Protein AF-A0A3B4V5A2-F1 (afdb_monomer)

Organism: Seriola dumerili (NCBI:txid41447)

Sequence (320 aa):
LSQCVHQLWLVDVLQPQLLNTCEQVVLVSTSVLCAAVRLVQSSSLLDQLVHFLLRTHPLTHLLLQRCDHISDQISMASLSLVEELLQKPHRDILEVLVLSYLRGRAYLSPSAAGVDDRHTESNEDSDFLCLVPVQVRSAQLLQEGGYESYVHDAHTLVRVTDCQSLSQSWDWPPSLPPSSSSGEGEEFSEGHLFKVLFDRLGRILEQPYELNLQLTAVLSRLSAFNHPLLHEYLLNPYIHLSHCSRSLFSVLIRVMGDLMQRIQQISSLTDRLLNTRRRLLEYLTLLRGVIVLEEFCKELAAIVFVKLQTSSSPESLMMS

Mean predicted aligned error: 6.93 Å

Nearest PDB structures (foldseek):
  8qat-assembly1_C  TM=8.504E-01  e=3.584E-11  Homo sapiens
  8w15-assembly1_A  TM=1.887E-01  e=1.361E+00  Homo sapiens
  7zvw-assembly1_A  TM=2.131E-01  e=8.205E+00  Komagataella phaffii GS115
  6zz6-assembly1_D  TM=1.739E-01  e=5.403E+00  Saccharomyces cerevisiae S288C

Secondary structure (DSSP, 8-state):
-HHHHIIIIIIIIIHHHHT---HHHHHHHHHHHHHHHHH---HHHHHHHHIIIIISHHHHHHHHHHTT-SSHHHHHHHHHHHHHHHTSS-THHHIIIIIHHHTT-TTB-GGGGGS--------HHHHHHHHS-TTT--GGGTT---HHHHHHHHHIIIIISSHHHHHTTS---SSPPPP----SS-----HHHHHHHHHHHTTTTTS-HHHHHHHHHHHHHHHHS--HHHIIIII-TT--BPTT---HHHHHHHHHHHHHHHHTT-TTHHHHHHHHHHH--TT-HHHHHHHHHHHHHHHHHHHHHHHHHHHHSTTTTT--

InterPro domains:
  IPR019384 FHF complex subunit HOOK interacting protein [PF10257] (3-102)
  IPR019384 FHF complex subunit HOOK interacting protein [PTHR21705] (1-282)
  IPR045668 FHF complex subunit HOOK-interacting protein, KELAA motif [PF19311] (285-310)
  IPR045669 FHF complex subunit HOOK-interacting protein, C-terminal [PF19314] (190-281)

pLDDT: mean 87.14, std 14.69, range [36.19, 98.56]

Radius of gyration: 20.56 Å; Cα contacts (8 Å, |Δi|>4): 371; chains: 1; bounding box: 53×55×58 Å

Structure (mmCIF, N/CA/C/O backbone):
data_AF-A0A3B4V5A2-F1
#
_entry.id   AF-A0A3B4V5A2-F1
#
loop_
_atom_site.group_PDB
_atom_site.id
_atom_site.type_symbol
_atom_site.label_atom_id
_atom_site.label_alt_id
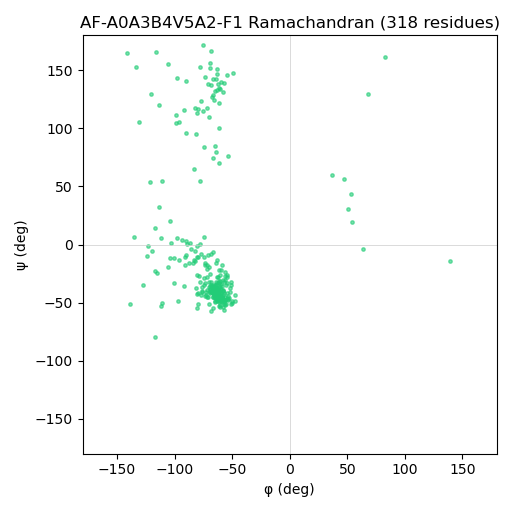_atom_site.label_comp_id
_atom_site.label_asym_id
_atom_site.label_entity_id
_atom_site.label_seq_id
_atom_site.pdbx_PDB_ins_code
_atom_site.Cartn_x
_atom_site.Cartn_y
_atom_site.Cartn_z
_atom_site.occupancy
_atom_site.B_iso_or_equiv
_atom_site.auth_seq_id
_atom_site.auth_comp_id
_atom_site.auth_asym_id
_atom_site.auth_atom_id
_atom_site.pdbx_PDB_model_num
ATOM 1 N N . LEU A 1 1 ? -7.872 7.468 32.662 1.00 84.62 1 LEU A N 1
ATOM 2 C CA . LEU A 1 1 ? -6.847 8.173 31.852 1.00 84.62 1 LEU A CA 1
ATOM 3 C C . LEU A 1 1 ? -7.041 7.936 30.357 1.00 84.62 1 LEU A C 1
ATOM 5 O O . LEU A 1 1 ? -7.249 8.916 29.660 1.00 84.62 1 LEU A O 1
ATOM 9 N N . SER A 1 2 ? -7.054 6.692 29.858 1.00 85.81 2 SER A N 1
ATOM 10 C CA . SER A 1 2 ? -7.259 6.408 28.420 1.00 85.81 2 SER A CA 1
ATOM 11 C C . SER A 1 2 ? -8.560 6.990 27.853 1.00 85.81 2 SER A C 1
ATOM 13 O O . SER A 1 2 ? -8.529 7.667 26.833 1.00 85.81 2 SER A O 1
ATOM 15 N N . GLN A 1 3 ? -9.679 6.839 28.565 1.00 87.00 3 GLN A N 1
ATOM 16 C CA . GLN A 1 3 ? -10.962 7.456 28.193 1.00 87.00 3 GLN A CA 1
ATOM 17 C C . GLN A 1 3 ? -10.907 8.994 28.173 1.00 87.00 3 GLN A C 1
ATOM 19 O O . GLN A 1 3 ? -11.550 9.628 27.343 1.00 87.00 3 GLN A O 1
ATOM 24 N N . CYS A 1 4 ? -10.111 9.610 29.055 1.00 90.12 4 CYS A N 1
ATOM 25 C CA . CYS A 1 4 ? -9.919 11.062 29.056 1.00 90.12 4 CYS A CA 1
ATOM 26 C C . CYS A 1 4 ? -9.124 11.508 27.826 1.00 90.12 4 CYS A C 1
ATOM 28 O O . CYS A 1 4 ? -9.472 12.516 27.229 1.00 90.12 4 CYS A O 1
ATOM 30 N N . VAL A 1 5 ? -8.091 10.754 27.428 1.00 90.62 5 VAL A N 1
ATOM 31 C CA . VAL A 1 5 ? -7.343 11.011 26.185 1.00 90.62 5 VAL A CA 1
ATOM 32 C C . VAL A 1 5 ? -8.258 10.862 24.971 1.00 90.62 5 VAL A C 1
ATOM 34 O O . VAL A 1 5 ? -8.230 11.710 24.083 1.00 90.62 5 VAL A O 1
ATOM 37 N N . HIS A 1 6 ? -9.110 9.835 24.952 1.00 91.06 6 HIS A N 1
ATOM 38 C CA . HIS A 1 6 ? -10.091 9.658 23.887 1.00 91.06 6 HIS A CA 1
ATOM 39 C C . HIS A 1 6 ? -11.017 10.870 23.765 1.00 91.06 6 HIS A C 1
ATOM 41 O O . HIS A 1 6 ? -11.101 11.468 22.699 1.00 91.06 6 HIS A O 1
ATOM 47 N N . GLN A 1 7 ? -11.661 11.285 24.855 1.00 93.00 7 GLN A N 1
ATOM 48 C CA . GLN A 1 7 ? -12.585 12.411 24.784 1.00 93.00 7 GLN A CA 1
ATOM 49 C C . GLN A 1 7 ? -11.861 13.738 24.510 1.00 93.00 7 GLN A C 1
ATOM 51 O O . GLN A 1 7 ? -12.129 14.395 23.512 1.00 93.00 7 GLN A O 1
ATOM 56 N N . LEU A 1 8 ? -10.905 14.109 25.364 1.00 93.94 8 LEU A N 1
ATOM 57 C CA . LEU A 1 8 ? -10.325 15.455 25.370 1.00 93.94 8 LEU A CA 1
ATOM 58 C C . LEU A 1 8 ? -9.358 15.707 24.215 1.00 93.94 8 LEU A C 1
ATOM 60 O O . LEU A 1 8 ? -9.170 16.853 23.821 1.00 93.94 8 LEU A O 1
ATOM 64 N N . TRP A 1 9 ? -8.692 14.669 23.706 1.00 93.94 9 TRP A N 1
ATOM 65 C CA . TRP A 1 9 ? -7.704 14.828 22.643 1.00 93.94 9 TRP A CA 1
ATOM 66 C C . TRP A 1 9 ? -8.175 14.236 21.317 1.00 93.94 9 TRP A C 1
ATOM 68 O O . TRP A 1 9 ? -8.142 14.947 20.315 1.00 93.94 9 TRP A O 1
ATOM 78 N N . LEU A 1 10 ? -8.654 12.986 21.282 1.00 93.62 10 LEU A N 1
ATOM 79 C CA . LEU A 1 10 ? -9.084 12.383 20.012 1.00 93.62 10 LEU A CA 1
ATOM 80 C C . LEU A 1 10 ? -10.368 13.032 19.483 1.00 93.62 10 LEU A C 1
ATOM 82 O O . LEU A 1 10 ? -10.393 13.489 18.342 1.00 93.62 10 LEU A O 1
ATOM 86 N N . VAL A 1 11 ? -11.407 13.127 20.312 1.00 93.56 11 VAL A N 1
ATOM 87 C CA . VAL A 1 11 ? -12.712 13.660 19.895 1.00 93.56 11 VAL A CA 1
ATOM 88 C C . VAL A 1 11 ? -12.716 15.189 19.874 1.00 93.56 11 VAL A C 1
ATOM 90 O O . VAL A 1 11 ? -13.074 15.776 18.857 1.00 93.56 11 VAL A O 1
ATOM 93 N N . ASP A 1 12 ? -12.288 15.852 20.949 1.00 93.88 12 ASP A N 1
ATOM 94 C CA . ASP A 1 12 ? -12.464 17.308 21.065 1.00 93.88 12 ASP A CA 1
ATOM 95 C C . ASP A 1 12 ? -11.424 18.117 20.258 1.00 93.88 12 ASP A C 1
ATOM 97 O O . ASP A 1 12 ? -11.714 19.234 19.824 1.00 93.88 12 ASP A O 1
ATOM 101 N N . VAL A 1 13 ? -10.220 17.572 20.022 1.00 94.81 13 VAL A N 1
ATOM 102 C CA . VAL A 1 13 ? -9.119 18.289 19.342 1.00 94.81 13 VAL A CA 1
ATOM 103 C C . VAL A 1 13 ? -8.801 17.699 17.972 1.00 94.81 13 VAL A C 1
ATOM 105 O O . VAL A 1 13 ? -8.761 18.431 16.981 1.00 94.81 13 VAL A O 1
ATOM 108 N N . LEU A 1 14 ? -8.553 16.392 17.894 1.00 94.75 14 LEU A N 1
ATOM 109 C CA . LEU A 1 14 ? -8.005 15.769 16.693 1.00 94.75 14 LEU A CA 1
ATOM 110 C C . LEU A 1 14 ? -9.073 15.538 15.619 1.00 94.75 14 LEU A C 1
ATOM 112 O O . LEU A 1 14 ? -8.830 15.823 14.450 1.00 94.75 14 LEU A O 1
ATOM 116 N N . GLN A 1 15 ? -10.270 15.083 15.990 1.00 94.81 15 GLN A N 1
ATOM 117 C CA . GLN A 1 15 ? -11.354 14.820 15.042 1.00 94.81 15 GLN A CA 1
ATOM 118 C C . GLN A 1 15 ? -11.753 16.056 14.216 1.00 94.81 15 GLN A C 1
ATOM 120 O O . GLN A 1 15 ? -11.806 15.931 12.992 1.00 94.81 15 GLN A O 1
ATOM 125 N N . PRO A 1 16 ? -11.968 17.258 14.791 1.00 95.25 16 PRO A N 1
ATOM 126 C CA . PRO A 1 16 ? -12.270 18.451 13.999 1.00 95.25 16 PRO A CA 1
ATOM 127 C C . PRO A 1 16 ? -11.145 18.836 13.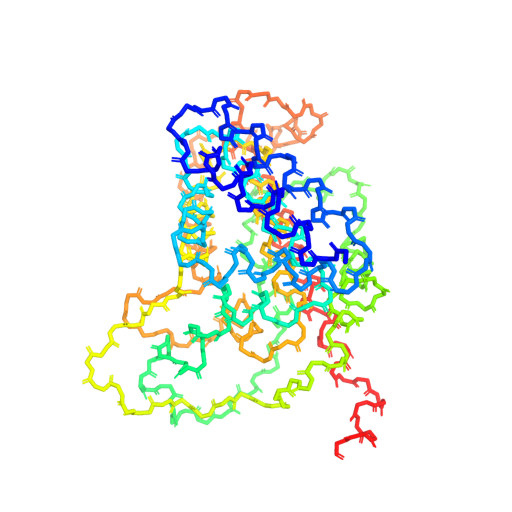032 1.00 95.25 16 PRO A C 1
ATOM 129 O O . PRO A 1 16 ? -11.414 19.336 11.941 1.00 95.25 16 PRO A O 1
ATOM 132 N N . GLN A 1 17 ? -9.884 18.595 13.408 1.00 95.56 17 GLN A N 1
ATOM 133 C CA . GLN A 1 17 ? -8.728 18.860 12.547 1.00 95.56 17 GLN A CA 1
ATOM 134 C C . GLN A 1 17 ? -8.635 17.845 11.405 1.00 95.56 17 GLN A C 1
ATOM 136 O O . GLN A 1 17 ? -8.399 18.226 10.260 1.00 95.56 17 GLN A O 1
ATOM 141 N N . LEU A 1 18 ? -8.891 16.567 11.693 1.00 93.81 18 LEU A N 1
ATOM 142 C CA . LEU A 1 18 ? -8.937 15.519 10.680 1.00 93.81 18 LEU A CA 1
ATOM 143 C C . LEU A 1 18 ? -10.094 15.732 9.709 1.00 93.81 18 LEU A C 1
ATOM 145 O O . LEU A 1 18 ? -9.915 15.467 8.530 1.00 93.81 18 LEU A O 1
ATOM 149 N N . LEU A 1 19 ? -11.249 16.222 10.158 1.00 93.62 19 LEU A N 1
ATOM 150 C CA . LEU A 1 19 ? -12.401 16.522 9.298 1.00 93.62 19 LEU A CA 1
ATOM 151 C C . LEU A 1 19 ? -12.285 17.876 8.574 1.00 93.62 19 LEU A C 1
ATOM 153 O O . LEU A 1 19 ? -13.171 18.238 7.800 1.00 93.62 19 LEU A O 1
ATOM 157 N N . ASN A 1 20 ? -11.211 18.631 8.813 1.00 93.50 20 ASN A N 1
ATOM 158 C CA . ASN A 1 20 ? -10.984 19.917 8.169 1.00 93.50 20 ASN A CA 1
ATOM 159 C C . ASN A 1 20 ? -10.686 19.749 6.666 1.00 93.50 20 ASN A C 1
ATOM 161 O O . ASN A 1 20 ? -10.211 18.705 6.215 1.00 93.50 20 ASN A O 1
ATOM 165 N N . THR A 1 21 ? -10.938 20.801 5.889 1.00 91.00 21 THR A N 1
ATOM 166 C CA . THR A 1 21 ? -10.654 20.857 4.447 1.00 91.00 21 THR A CA 1
ATOM 167 C C . THR A 1 21 ? -9.317 21.528 4.124 1.00 91.00 21 THR A C 1
ATOM 169 O O . THR A 1 21 ? -8.846 21.436 2.996 1.00 91.00 21 THR A O 1
ATOM 172 N N . CYS A 1 22 ? -8.694 22.213 5.087 1.00 95.88 22 CYS A N 1
ATOM 173 C CA . CYS A 1 22 ? -7.387 22.838 4.919 1.00 95.88 22 CYS A CA 1
ATOM 174 C C . CYS A 1 22 ? -6.284 21.774 4.870 1.00 95.88 22 CYS A C 1
ATOM 176 O O . CYS A 1 22 ? -6.037 21.088 5.864 1.00 95.88 22 CYS A O 1
ATOM 178 N N . GLU A 1 23 ? -5.581 21.683 3.737 1.00 95.00 23 GLU A N 1
ATOM 179 C CA . GLU A 1 23 ? -4.535 20.677 3.509 1.00 95.00 23 GLU A CA 1
ATOM 180 C C . GLU A 1 23 ? -3.460 20.677 4.598 1.00 95.00 23 GLU A C 1
ATOM 182 O O . GLU A 1 23 ? -3.076 19.616 5.082 1.00 95.00 23 GLU A O 1
ATOM 187 N N . GLN A 1 24 ? -3.018 21.856 5.043 1.00 95.81 24 GLN A N 1
ATOM 188 C CA . GLN A 1 24 ? -1.998 21.964 6.085 1.00 95.81 24 GLN A CA 1
ATOM 189 C C . GLN A 1 24 ? -2.492 21.414 7.430 1.00 95.81 24 GLN A C 1
ATOM 191 O O . GLN A 1 24 ? -1.752 20.715 8.121 1.00 95.81 24 GLN A O 1
ATOM 196 N N . VAL A 1 25 ? -3.749 21.690 7.799 1.00 96.31 25 VAL A N 1
ATOM 197 C CA . VAL A 1 25 ? -4.348 21.178 9.044 1.00 96.31 25 VAL A CA 1
ATOM 198 C C . VAL A 1 25 ? -4.487 19.662 8.972 1.00 96.31 25 VAL A C 1
ATOM 200 O O . VAL A 1 25 ? -4.135 18.961 9.922 1.00 96.31 25 VAL A O 1
ATOM 203 N N . VAL A 1 26 ? -4.944 19.148 7.831 1.00 95.50 26 VAL A N 1
ATOM 204 C CA . VAL A 1 26 ? -5.073 17.711 7.572 1.00 95.50 26 VAL A CA 1
ATOM 205 C C . VAL A 1 26 ? -3.722 17.011 7.643 1.00 95.50 26 VAL A C 1
ATOM 207 O O . VAL A 1 26 ? -3.599 15.985 8.310 1.00 95.50 26 VAL A O 1
ATOM 210 N N . LEU A 1 27 ? -2.698 17.568 6.999 1.00 96.69 27 LEU A N 1
ATOM 211 C CA . LEU A 1 27 ? -1.362 16.987 6.967 1.00 96.69 27 LEU A CA 1
ATOM 212 C C . LEU A 1 27 ? -0.745 16.930 8.367 1.00 96.69 27 LEU A C 1
ATOM 214 O O . LEU A 1 27 ? -0.248 15.881 8.780 1.00 96.69 27 LEU A O 1
ATOM 218 N N . VAL A 1 28 ? -0.814 18.034 9.118 1.00 97.00 28 VAL A N 1
ATOM 219 C CA . VAL A 1 28 ? -0.270 18.109 10.482 1.00 97.00 28 VAL A CA 1
ATOM 220 C C . VAL A 1 28 ? -1.020 17.165 11.417 1.00 97.00 28 VAL A C 1
ATOM 222 O O . VAL A 1 28 ? -0.383 16.377 12.110 1.00 97.00 28 VAL A O 1
ATOM 225 N N . SER A 1 29 ? -2.355 17.184 11.415 1.00 96.69 29 SER A N 1
ATOM 226 C CA . SER A 1 29 ? -3.156 16.310 12.286 1.00 96.69 29 SER A CA 1
ATOM 227 C C . SER A 1 29 ? -2.968 14.825 11.961 1.00 96.69 29 SER A C 1
ATOM 229 O O . SER A 1 29 ? -2.797 14.023 12.878 1.00 96.69 29 SER A O 1
ATOM 231 N N . THR A 1 30 ? -2.895 14.456 10.678 1.00 97.19 30 THR A N 1
ATOM 232 C CA . THR A 1 30 ? -2.603 13.075 10.249 1.00 97.19 30 THR A CA 1
ATOM 233 C C . THR A 1 30 ? -1.198 12.648 10.677 1.00 97.19 30 THR A C 1
ATOM 235 O O . THR A 1 30 ? -1.020 11.543 11.181 1.00 97.19 30 THR A O 1
ATOM 238 N N . SER A 1 31 ? -0.203 13.533 10.561 1.00 96.88 31 SER A N 1
ATOM 239 C CA . SER A 1 31 ? 1.179 13.256 10.983 1.00 96.88 31 SER A CA 1
ATOM 240 C C . SER A 1 31 ? 1.310 13.112 12.502 1.00 96.88 31 SER A C 1
ATOM 242 O O . SER A 1 31 ? 1.999 12.214 12.983 1.00 96.88 31 SER A O 1
ATOM 244 N N . VAL A 1 32 ? 0.622 13.962 13.271 1.00 97.00 32 VAL A N 1
ATOM 245 C CA . VAL A 1 32 ? 0.552 13.863 14.738 1.00 97.00 32 VAL A CA 1
ATOM 246 C C . VAL A 1 32 ? -0.109 12.551 15.153 1.00 97.00 32 VAL A C 1
ATOM 248 O O . VAL A 1 32 ? 0.390 11.872 16.049 1.00 97.00 32 VAL A O 1
ATOM 251 N N . LEU A 1 33 ? -1.197 12.161 14.485 1.00 96.81 33 LEU A N 1
ATOM 252 C CA . LEU A 1 33 ? -1.857 10.885 14.741 1.00 96.81 33 LEU A CA 1
ATOM 253 C C . LEU A 1 33 ? -0.963 9.695 14.387 1.00 96.81 33 LEU A C 1
ATOM 255 O O . LEU A 1 33 ? -0.866 8.760 15.172 1.00 96.81 33 LEU A O 1
ATOM 259 N N . CYS A 1 34 ? -0.264 9.755 13.254 1.00 97.62 34 CYS A N 1
ATOM 260 C CA . CYS A 1 34 ? 0.730 8.762 12.849 1.00 97.62 34 CYS A CA 1
ATOM 261 C C . CYS A 1 34 ? 1.814 8.592 13.921 1.00 97.62 34 CYS A C 1
ATOM 263 O O . CYS A 1 34 ? 2.065 7.478 14.376 1.00 97.62 34 CYS A O 1
ATOM 265 N N . ALA A 1 35 ? 2.375 9.693 14.427 1.00 97.44 35 ALA A N 1
ATOM 266 C CA . ALA A 1 35 ? 3.338 9.651 15.523 1.00 97.44 35 ALA A CA 1
ATOM 267 C C . ALA A 1 35 ? 2.734 9.081 16.819 1.00 97.44 35 ALA A C 1
ATOM 269 O O . ALA A 1 35 ? 3.389 8.304 17.509 1.00 97.44 35 ALA A O 1
ATOM 270 N N . ALA A 1 36 ? 1.488 9.425 17.150 1.00 96.81 36 ALA A N 1
ATOM 271 C CA . ALA A 1 36 ? 0.813 8.892 18.329 1.00 96.81 36 ALA A CA 1
ATOM 272 C C . ALA A 1 36 ? 0.563 7.382 18.225 1.00 96.81 36 ALA A C 1
ATOM 274 O O . ALA A 1 36 ? 0.808 6.665 19.193 1.00 96.81 36 ALA A O 1
ATOM 275 N N . VAL A 1 37 ? 0.141 6.891 17.053 1.00 97.25 37 VAL A N 1
ATOM 276 C CA . VAL A 1 37 ? 0.039 5.454 16.780 1.00 97.25 37 VAL A CA 1
ATOM 277 C C . VAL A 1 37 ? 1.421 4.826 16.904 1.00 97.25 37 VAL A C 1
ATOM 279 O O . VAL A 1 37 ? 1.585 3.935 17.726 1.00 97.25 37 VAL A O 1
ATOM 282 N N . ARG A 1 38 ? 2.452 5.330 16.220 1.00 96.06 38 ARG A N 1
ATOM 283 C CA . ARG A 1 38 ? 3.823 4.803 16.324 1.00 96.06 38 ARG A CA 1
ATOM 284 C C . ARG A 1 38 ? 4.286 4.657 17.775 1.00 96.06 38 ARG A C 1
ATOM 286 O O . ARG A 1 38 ? 4.745 3.589 18.175 1.00 96.06 38 ARG A O 1
ATOM 293 N N . LEU A 1 39 ? 4.106 5.702 18.579 1.00 96.50 39 LEU A N 1
ATOM 294 C CA . LEU A 1 39 ? 4.636 5.787 19.941 1.00 96.50 39 LEU A CA 1
ATOM 295 C C . LEU A 1 39 ? 3.764 5.109 21.007 1.00 96.50 39 LEU A C 1
ATOM 297 O O . LEU A 1 39 ? 4.254 4.884 22.115 1.00 96.50 39 LEU A O 1
ATOM 301 N N . VAL A 1 40 ? 2.494 4.783 20.730 1.00 95.50 40 VAL A N 1
ATOM 302 C CA . VAL A 1 40 ? 1.643 4.153 21.747 1.00 95.50 40 VAL A CA 1
ATOM 303 C C . VAL A 1 40 ? 2.143 2.744 22.080 1.00 95.50 40 VAL A C 1
ATOM 305 O O . VAL A 1 40 ? 2.329 1.904 21.197 1.00 95.50 40 VAL A O 1
ATOM 308 N N . GLN A 1 41 ? 2.346 2.504 23.378 1.00 92.81 41 GLN A N 1
ATOM 309 C CA . GLN A 1 41 ? 2.741 1.209 23.951 1.00 92.81 41 GLN A CA 1
ATOM 310 C C . GLN A 1 41 ? 1.678 0.635 24.902 1.00 92.81 41 GLN A C 1
ATOM 312 O O . GLN A 1 41 ? 1.635 -0.567 25.139 1.00 92.81 41 GLN A O 1
ATOM 317 N N . SER A 1 42 ? 0.805 1.481 25.461 1.00 95.81 42 SER A N 1
ATOM 318 C CA . SER A 1 42 ? -0.274 1.040 26.351 1.00 95.81 42 SER A CA 1
ATOM 319 C C . SER A 1 42 ? -1.417 0.432 25.541 1.00 95.81 42 SER A C 1
ATOM 321 O O . SER A 1 42 ? -2.002 1.126 24.708 1.00 95.81 42 SER A O 1
ATOM 323 N N . SER A 1 43 ? -1.785 -0.818 25.840 1.00 93.50 43 SER A N 1
ATOM 324 C CA . SER A 1 43 ? -2.918 -1.512 25.208 1.00 93.50 43 SER A CA 1
ATOM 325 C C . SER A 1 43 ? -4.210 -0.705 25.315 1.00 93.50 43 SER A C 1
ATOM 327 O O . SER A 1 43 ? -4.850 -0.430 24.311 1.00 93.50 43 SER A O 1
ATOM 329 N N . SER A 1 44 ? -4.525 -0.182 26.502 1.00 95.06 44 SER A N 1
ATOM 330 C CA . SER A 1 44 ? -5.737 0.615 26.700 1.00 95.06 44 SER A CA 1
ATOM 331 C C . SER A 1 44 ? -5.763 1.915 25.896 1.00 95.06 44 SER A C 1
ATOM 333 O O . SER A 1 44 ? -6.847 2.408 25.615 1.00 95.06 44 SER A O 1
ATOM 335 N N . LEU A 1 45 ? -4.615 2.523 25.571 1.00 95.69 45 LEU A N 1
ATOM 336 C CA . LEU A 1 45 ? -4.570 3.704 24.694 1.00 95.69 45 LEU A CA 1
ATOM 337 C C . LEU A 1 45 ? -4.632 3.310 23.218 1.00 95.69 45 LEU A C 1
ATOM 339 O O . LEU A 1 45 ? -5.283 4.004 22.440 1.00 95.69 45 LEU A O 1
ATOM 343 N N . LEU A 1 46 ? -3.992 2.199 22.849 1.00 96.00 46 LEU A N 1
ATOM 344 C CA . LEU A 1 46 ? -4.089 1.628 21.512 1.00 96.00 46 LEU A CA 1
ATOM 345 C C . LEU A 1 46 ? -5.544 1.284 21.171 1.00 96.00 46 LEU A C 1
ATOM 347 O O . LEU A 1 46 ? -6.012 1.693 20.115 1.00 96.00 46 LEU A O 1
ATOM 351 N N . ASP A 1 47 ? -6.280 0.653 22.087 1.00 95.38 47 ASP A N 1
ATOM 352 C CA . ASP A 1 47 ? -7.702 0.339 21.906 1.00 95.38 47 ASP A CA 1
ATOM 353 C C . ASP A 1 47 ? -8.526 1.604 21.632 1.00 95.38 47 ASP A C 1
ATOM 355 O O . ASP A 1 47 ? -9.389 1.617 20.758 1.00 95.38 47 ASP A O 1
ATOM 359 N N . GLN A 1 48 ? -8.244 2.705 22.343 1.00 95.56 48 GLN A N 1
ATOM 360 C CA . GLN A 1 48 ? -8.927 3.981 22.104 1.00 95.56 48 GLN A CA 1
ATOM 361 C C . GLN A 1 48 ? -8.570 4.581 20.739 1.00 95.56 48 GLN A C 1
ATOM 363 O O . GLN A 1 48 ? -9.458 5.091 20.062 1.00 95.56 48 GLN A O 1
ATOM 368 N N . LEU A 1 49 ? -7.302 4.514 20.319 1.00 96.12 49 LEU A N 1
ATOM 369 C CA . LEU A 1 49 ? -6.859 4.997 19.006 1.00 96.12 49 LEU A CA 1
ATOM 370 C C . LEU A 1 49 ? -7.480 4.187 17.866 1.00 96.12 49 LEU A C 1
ATOM 372 O O . LEU A 1 49 ? -7.969 4.766 16.897 1.00 96.12 49 LEU A O 1
ATOM 376 N N . VAL A 1 50 ? -7.492 2.859 17.992 1.00 95.62 50 VAL A N 1
ATOM 377 C CA . VAL A 1 50 ? -8.074 1.947 17.002 1.00 95.62 50 VAL A CA 1
ATOM 378 C C . VAL A 1 50 ? -9.586 2.127 16.935 1.00 95.62 50 VAL A C 1
ATOM 380 O O . VAL A 1 50 ? -10.131 2.252 15.841 1.00 95.62 50 VAL A O 1
ATOM 383 N N . HIS A 1 51 ? -10.268 2.213 18.079 1.00 94.00 51 HIS A N 1
ATOM 384 C CA . HIS A 1 51 ? -11.700 2.494 18.117 1.00 94.00 51 HIS A CA 1
ATOM 385 C C . HIS A 1 51 ? -12.021 3.833 17.440 1.00 94.00 51 HIS A C 1
ATOM 387 O O . HIS A 1 51 ? -12.859 3.892 16.541 1.00 94.00 51 HIS A O 1
ATOM 393 N N . PHE A 1 52 ? -11.296 4.891 17.803 1.00 94.94 52 PHE A N 1
ATOM 394 C CA . PHE A 1 52 ? -11.458 6.212 17.213 1.00 94.94 52 PHE A CA 1
ATOM 395 C C . PHE A 1 52 ? -11.271 6.201 15.688 1.00 94.94 52 PHE A C 1
ATOM 397 O O . PHE A 1 52 ? -12.126 6.715 14.972 1.00 94.94 52 PHE A O 1
ATOM 404 N N . LEU A 1 53 ? -10.202 5.582 15.178 1.00 94.69 53 LEU A N 1
ATOM 405 C CA . LEU A 1 53 ? -9.868 5.582 13.750 1.00 94.69 53 LEU A CA 1
ATOM 406 C C . LEU A 1 53 ? -10.719 4.630 12.905 1.00 94.69 53 LEU A C 1
ATOM 408 O O . LEU A 1 53 ? -11.122 4.990 11.798 1.00 94.69 53 LEU A O 1
ATOM 412 N N . LEU A 1 54 ? -10.949 3.408 13.390 1.00 93.12 54 LEU A N 1
ATOM 413 C CA . LEU A 1 54 ? -11.494 2.302 12.594 1.00 93.12 54 LEU A CA 1
ATOM 414 C C . LEU A 1 54 ? -12.960 1.982 12.905 1.00 93.12 54 LEU A C 1
ATOM 416 O O . LEU A 1 54 ? -13.629 1.349 12.093 1.00 93.12 54 LEU A O 1
ATOM 420 N N . ARG A 1 55 ? -13.486 2.399 14.063 1.00 88.38 55 ARG A N 1
ATOM 421 C CA . ARG A 1 55 ? -14.908 2.208 14.412 1.00 88.38 55 ARG A CA 1
ATOM 422 C C . ARG A 1 55 ? -15.743 3.477 14.208 1.00 88.38 55 ARG A C 1
ATOM 424 O O . ARG A 1 55 ? -16.969 3.394 14.177 1.00 88.38 55 ARG A O 1
ATOM 431 N N . THR A 1 56 ? -15.108 4.627 13.983 1.00 86.44 56 THR A N 1
ATOM 432 C CA . THR A 1 56 ? -15.786 5.873 13.595 1.00 86.44 56 THR A CA 1
ATOM 433 C C . THR A 1 56 ? -15.876 5.961 12.073 1.00 86.44 56 THR A C 1
ATOM 435 O O . THR A 1 56 ? -14.944 6.417 11.412 1.00 86.44 56 THR A O 1
ATOM 438 N N . HIS A 1 57 ? -17.017 5.550 11.508 1.00 79.81 57 HIS A N 1
ATOM 439 C CA . HIS A 1 57 ? -17.207 5.388 10.057 1.00 79.81 57 HIS A CA 1
ATOM 440 C C . HIS A 1 57 ? -16.715 6.574 9.189 1.00 79.81 57 HIS A C 1
ATOM 442 O O . HIS A 1 57 ? -16.032 6.329 8.192 1.00 79.81 57 HIS A O 1
ATOM 448 N N . PRO A 1 58 ? -16.969 7.856 9.541 1.00 88.12 58 PRO A N 1
ATOM 449 C CA . PRO A 1 58 ? -16.442 8.986 8.770 1.00 88.12 58 PRO A CA 1
ATOM 450 C C . PRO A 1 58 ? -14.910 9.052 8.726 1.00 88.12 58 PRO A C 1
ATOM 452 O O . PRO A 1 58 ? -14.349 9.409 7.696 1.00 88.12 58 PRO A O 1
ATOM 455 N N . LEU A 1 59 ? -14.229 8.708 9.823 1.00 91.69 59 LEU A N 1
ATOM 456 C CA . LEU A 1 59 ? -12.772 8.805 9.923 1.00 91.69 59 LEU A CA 1
ATOM 457 C C . LEU A 1 59 ? -12.079 7.673 9.173 1.00 91.69 59 LEU A C 1
ATOM 459 O O . LEU A 1 59 ? -11.096 7.928 8.484 1.00 91.69 59 LEU A O 1
ATOM 463 N N . THR A 1 60 ? -12.615 6.453 9.245 1.00 93.06 60 THR A N 1
ATOM 464 C CA . THR A 1 60 ? -12.070 5.312 8.499 1.00 93.06 60 THR A CA 1
ATOM 465 C C . THR A 1 60 ? -12.173 5.551 6.998 1.00 93.06 60 THR A C 1
ATOM 467 O O . THR A 1 60 ? -11.180 5.434 6.284 1.00 93.06 60 THR A O 1
ATOM 470 N N . HIS A 1 61 ? -13.352 5.962 6.516 1.00 92.12 61 HIS A N 1
ATOM 471 C CA . HIS A 1 61 ? -13.541 6.281 5.102 1.00 92.12 61 HIS A CA 1
ATOM 472 C C . HIS A 1 61 ? -12.624 7.429 4.660 1.00 92.12 61 HIS A C 1
ATOM 474 O O . HIS A 1 61 ? -11.992 7.345 3.611 1.00 92.12 61 HIS A O 1
ATOM 480 N N . LEU A 1 62 ? -12.501 8.482 5.475 1.00 93.94 62 LEU A N 1
ATOM 481 C CA . LEU A 1 62 ? -11.653 9.629 5.162 1.00 93.94 62 LEU A CA 1
ATOM 482 C C . LEU A 1 62 ? -10.162 9.277 5.131 1.00 93.94 62 LEU A C 1
ATOM 484 O O . LEU A 1 62 ? -9.458 9.740 4.237 1.00 93.94 62 LEU A O 1
ATOM 488 N N . LEU A 1 63 ? -9.680 8.457 6.071 1.00 95.12 63 LEU A N 1
ATOM 489 C CA . LEU A 1 63 ? -8.307 7.950 6.072 1.00 95.12 63 LEU A CA 1
ATOM 490 C C . LEU A 1 63 ? -8.008 7.208 4.767 1.00 95.12 63 LEU A C 1
ATOM 492 O O . LEU A 1 63 ? -7.039 7.529 4.083 1.00 95.12 63 LEU A O 1
ATOM 496 N N . LEU A 1 64 ? -8.874 6.262 4.399 1.00 95.25 64 LEU A N 1
ATOM 497 C CA . LEU A 1 64 ? -8.680 5.439 3.208 1.00 95.25 64 LEU A CA 1
ATOM 498 C C . LEU A 1 64 ? -8.796 6.264 1.924 1.00 95.25 64 LEU A C 1
ATOM 500 O O . LEU A 1 64 ? -7.969 6.117 1.031 1.00 95.25 64 LEU A O 1
ATOM 504 N N . GLN A 1 65 ? -9.739 7.205 1.857 1.00 95.25 65 GLN A N 1
ATOM 505 C CA . GLN A 1 65 ? -9.839 8.149 0.744 1.00 95.25 65 GLN A CA 1
ATOM 506 C C . GLN A 1 65 ? -8.566 8.998 0.602 1.00 95.25 65 GLN A C 1
ATOM 508 O O . GLN A 1 65 ? -8.125 9.277 -0.512 1.00 95.25 65 GLN A O 1
ATOM 513 N N . ARG A 1 66 ? -7.951 9.407 1.719 1.00 96.50 66 ARG A N 1
ATOM 514 C CA . ARG A 1 66 ? -6.737 10.230 1.701 1.00 96.50 66 ARG A CA 1
ATOM 515 C C . ARG A 1 66 ? -5.489 9.481 1.257 1.00 96.50 66 ARG A C 1
ATOM 517 O O . ARG A 1 66 ? -4.575 10.136 0.773 1.00 96.50 66 ARG A O 1
ATOM 524 N N . CYS A 1 67 ? -5.457 8.152 1.338 1.00 97.19 67 CYS A N 1
ATOM 525 C CA . CYS A 1 67 ? -4.385 7.351 0.741 1.00 97.19 67 CYS A CA 1
ATOM 526 C C . CYS A 1 67 ? -4.309 7.512 -0.798 1.00 97.19 67 CYS A C 1
ATOM 528 O O . CYS A 1 67 ? -3.244 7.302 -1.382 1.00 97.19 67 CYS A O 1
ATOM 530 N N . ASP A 1 68 ? -5.396 7.941 -1.458 1.00 95.62 68 ASP A N 1
ATOM 531 C CA . ASP A 1 68 ? -5.420 8.317 -2.883 1.00 95.62 68 ASP A CA 1
ATOM 532 C C . ASP A 1 68 ? -5.690 9.817 -3.118 1.00 95.62 68 ASP A C 1
ATOM 534 O O . ASP A 1 68 ? -6.317 10.220 -4.096 1.00 95.62 68 ASP A O 1
ATOM 538 N N . HIS A 1 69 ? -5.238 10.679 -2.204 1.00 96.12 69 HIS A N 1
ATOM 539 C CA . HIS A 1 69 ? -5.407 12.124 -2.344 1.00 96.12 69 HIS A CA 1
ATOM 540 C C . HIS A 1 69 ? -4.548 12.708 -3.483 1.00 96.12 69 HIS A C 1
ATOM 542 O O . HIS A 1 69 ? -3.456 12.219 -3.780 1.00 96.12 69 HIS A O 1
ATOM 548 N N . ILE A 1 70 ? -5.008 13.814 -4.079 1.00 93.31 70 ILE A N 1
ATOM 549 C CA . ILE A 1 70 ? -4.273 14.536 -5.135 1.00 93.31 70 ILE A CA 1
ATOM 550 C C . ILE A 1 70 ? -2.942 15.123 -4.641 1.00 93.31 70 ILE A C 1
ATOM 552 O O . ILE A 1 70 ? -1.976 15.197 -5.390 1.00 93.31 70 ILE A O 1
ATOM 556 N N . SER A 1 71 ? -2.890 15.526 -3.370 1.00 95.62 71 SER A N 1
ATOM 557 C CA . SER A 1 71 ? -1.651 15.919 -2.693 1.00 95.62 71 SER A CA 1
ATOM 558 C C . SER A 1 71 ? -0.881 14.677 -2.251 1.00 95.62 71 SER A C 1
ATOM 560 O O . SER A 1 71 ? -1.344 13.924 -1.385 1.00 95.62 71 SER A O 1
ATOM 562 N N . ASP A 1 72 ? 0.317 14.500 -2.809 1.00 94.62 72 ASP A N 1
ATOM 563 C CA . ASP A 1 72 ? 1.216 13.396 -2.467 1.00 94.62 72 ASP A CA 1
ATOM 564 C C . ASP A 1 72 ? 1.591 13.403 -0.982 1.00 94.62 72 ASP A C 1
ATOM 566 O O . ASP A 1 72 ? 1.695 12.344 -0.376 1.00 94.62 72 ASP A O 1
ATOM 570 N N . GLN A 1 73 ? 1.712 14.578 -0.353 1.00 96.50 73 GLN A N 1
ATOM 571 C CA . GLN A 1 73 ? 2.032 14.681 1.076 1.00 96.50 73 GLN A CA 1
ATOM 572 C C . GLN A 1 73 ? 0.920 14.103 1.960 1.00 96.50 73 GLN A C 1
ATOM 574 O O . GLN A 1 73 ? 1.201 13.400 2.930 1.00 96.50 73 GLN A O 1
ATOM 579 N N . ILE A 1 74 ? -0.345 14.366 1.614 1.00 97.19 74 ILE A N 1
ATOM 580 C CA . ILE A 1 74 ? -1.498 13.818 2.341 1.00 97.19 74 ILE A CA 1
ATOM 581 C C . ILE A 1 74 ? -1.594 12.306 2.114 1.00 97.19 74 ILE A C 1
ATOM 583 O O . ILE A 1 74 ? -1.821 11.564 3.073 1.00 97.19 74 ILE A O 1
ATOM 587 N N . SER A 1 75 ? -1.368 11.847 0.880 1.00 97.38 75 SER A N 1
ATOM 588 C CA . SER A 1 75 ? -1.344 10.416 0.548 1.00 97.38 75 SER A CA 1
ATOM 589 C C . SER A 1 75 ? -0.250 9.671 1.296 1.00 97.38 75 SER A C 1
ATOM 591 O O . SER A 1 75 ? -0.529 8.650 1.921 1.00 97.38 75 SER A O 1
ATOM 593 N N . MET A 1 76 ? 0.962 10.227 1.309 1.00 97.62 76 MET A N 1
ATOM 594 C CA . MET A 1 76 ? 2.096 9.710 2.067 1.00 97.62 76 MET A CA 1
ATOM 595 C C . MET A 1 76 ? 1.774 9.605 3.551 1.00 97.62 76 MET A C 1
ATOM 597 O O . MET A 1 76 ? 1.829 8.512 4.100 1.00 97.62 76 MET A O 1
ATOM 601 N N . ALA A 1 77 ? 1.365 10.704 4.194 1.00 98.00 77 ALA A N 1
ATOM 602 C CA . ALA A 1 77 ? 1.066 10.703 5.626 1.00 98.00 77 ALA A CA 1
ATOM 603 C C . ALA A 1 77 ? -0.045 9.703 5.996 1.00 98.00 77 ALA A C 1
ATOM 605 O O . ALA A 1 77 ? 0.015 9.071 7.051 1.00 98.00 77 ALA A O 1
ATOM 606 N N . SER A 1 78 ? -1.041 9.539 5.121 1.00 98.12 78 SER A N 1
ATOM 607 C CA . SER A 1 78 ? -2.156 8.608 5.328 1.00 98.12 78 SER A CA 1
ATOM 608 C C . SER A 1 78 ? -1.726 7.151 5.157 1.00 98.12 78 SER A C 1
ATOM 610 O O . SER A 1 78 ? -2.075 6.317 5.989 1.00 98.12 78 SER A O 1
ATOM 612 N N . LEU A 1 79 ? -0.928 6.837 4.129 1.00 98.25 79 LEU A N 1
ATOM 613 C CA . LEU A 1 79 ? -0.354 5.502 3.950 1.00 98.25 79 LEU A CA 1
ATOM 614 C C . LEU A 1 79 ? 0.622 5.151 5.078 1.00 98.25 79 LEU A C 1
ATOM 616 O O . LEU A 1 79 ? 0.551 4.037 5.583 1.00 98.25 79 LEU A O 1
ATOM 620 N N . SER A 1 80 ? 1.453 6.093 5.538 1.00 98.19 80 SER A N 1
ATOM 621 C CA . SER A 1 80 ? 2.307 5.883 6.712 1.00 98.19 80 SER A CA 1
ATOM 622 C C . SER A 1 80 ? 1.472 5.619 7.967 1.00 98.19 80 SER A C 1
ATOM 624 O O . SER A 1 80 ? 1.811 4.746 8.751 1.00 98.19 80 SER A O 1
ATOM 626 N N . LEU A 1 81 ? 0.345 6.313 8.168 1.00 98.31 81 LEU A N 1
ATOM 627 C CA . LEU A 1 81 ? -0.550 6.020 9.295 1.00 98.31 81 LEU A CA 1
ATOM 628 C C . LEU A 1 81 ? -1.152 4.606 9.199 1.00 98.31 81 LEU A C 1
ATOM 630 O O . LEU A 1 81 ? -1.198 3.901 10.206 1.00 98.31 81 LEU A O 1
ATOM 634 N N . VAL A 1 82 ? -1.585 4.169 8.011 1.00 98.19 82 VAL A N 1
ATOM 635 C CA . VAL A 1 82 ? -2.030 2.778 7.790 1.00 98.19 82 VAL A CA 1
ATOM 636 C C . VAL A 1 82 ? -0.896 1.802 8.097 1.00 98.19 82 VAL A C 1
ATOM 638 O O . VAL A 1 82 ? -1.101 0.806 8.786 1.00 98.19 82 VAL A O 1
ATOM 641 N N . GLU A 1 83 ? 0.309 2.113 7.635 1.00 96.38 83 GLU A N 1
ATOM 642 C CA . GLU A 1 83 ? 1.502 1.323 7.883 1.00 96.38 83 GLU A CA 1
ATOM 643 C C . GLU A 1 83 ? 1.797 1.169 9.393 1.00 96.38 83 GLU A C 1
ATOM 645 O O . GLU A 1 83 ? 2.088 0.063 9.855 1.00 96.38 83 GLU A O 1
ATOM 650 N N . GLU A 1 84 ? 1.711 2.256 10.164 1.00 96.69 84 GLU A N 1
ATOM 651 C CA . GLU A 1 84 ? 1.894 2.261 11.622 1.00 96.69 84 GLU A CA 1
ATOM 652 C C . GLU A 1 84 ? 0.799 1.476 12.348 1.00 96.69 84 GLU A C 1
ATOM 654 O O . GLU A 1 84 ? 1.088 0.780 13.319 1.00 96.69 84 GLU A O 1
ATOM 659 N N . LEU A 1 85 ? -0.453 1.546 11.881 1.00 96.69 85 LEU A N 1
ATOM 660 C CA . LEU A 1 85 ? -1.541 0.734 12.430 1.00 96.69 85 LEU A CA 1
ATOM 661 C C . LEU A 1 85 ? -1.250 -0.758 12.246 1.00 96.69 85 LEU A C 1
ATOM 663 O O . LEU A 1 85 ? -1.395 -1.532 13.188 1.00 96.69 85 LEU A O 1
ATOM 667 N N . LEU A 1 86 ? -0.783 -1.169 11.066 1.00 95.12 86 LEU A N 1
ATOM 668 C CA . LEU A 1 86 ? -0.461 -2.571 10.781 1.00 95.12 86 LEU A CA 1
ATOM 669 C C . LEU A 1 86 ? 0.689 -3.125 11.641 1.00 95.12 86 LEU A C 1
ATOM 671 O O . LEU A 1 86 ? 0.834 -4.338 11.733 1.00 95.12 86 LEU A O 1
ATOM 675 N N . GLN A 1 87 ? 1.481 -2.271 12.295 1.00 93.19 87 GLN A N 1
ATOM 676 C CA . GLN A 1 87 ? 2.532 -2.679 13.240 1.00 93.19 87 GLN A CA 1
ATOM 677 C C . GLN A 1 87 ? 2.014 -2.867 14.675 1.00 93.19 87 GLN A C 1
ATOM 679 O O . GLN A 1 87 ? 2.794 -3.145 15.587 1.00 93.19 87 GLN A O 1
ATOM 684 N N . LYS A 1 88 ? 0.713 -2.673 14.928 1.00 93.38 88 LYS A N 1
ATOM 685 C CA . LYS A 1 88 ? 0.152 -2.736 16.281 1.00 93.38 88 LYS A CA 1
ATOM 686 C C . LYS A 1 88 ? -0.493 -4.084 16.587 1.00 93.38 88 LYS A C 1
ATOM 688 O O . LYS A 1 88 ? -1.173 -4.643 15.728 1.00 93.38 88 LYS A O 1
ATOM 693 N N . PRO A 1 89 ? -0.361 -4.585 17.834 1.00 92.19 89 PRO A N 1
ATOM 694 C CA . PRO A 1 89 ? -0.906 -5.877 18.250 1.00 92.19 89 PRO A CA 1
ATOM 695 C C . PRO A 1 89 ? -2.421 -5.786 18.506 1.00 92.19 89 PRO A C 1
ATOM 697 O O . PRO A 1 89 ? -2.898 -6.109 19.590 1.00 92.19 89 PRO A O 1
ATOM 700 N N . HIS A 1 90 ? -3.191 -5.310 17.523 1.00 93.06 90 HIS A N 1
ATOM 701 C CA . HIS A 1 90 ? -4.637 -5.154 17.620 1.00 93.06 90 HIS A CA 1
ATOM 702 C C . HIS A 1 90 ? -5.354 -5.751 16.400 1.00 93.06 90 HIS A C 1
ATOM 704 O O . HIS A 1 90 ? -5.406 -5.150 15.327 1.00 93.06 90 HIS A O 1
ATOM 710 N N . ARG A 1 91 ? -5.991 -6.913 16.596 1.00 92.44 91 ARG A N 1
ATOM 711 C CA . ARG A 1 91 ? -6.659 -7.703 15.546 1.00 92.44 91 ARG A CA 1
ATOM 712 C C . ARG A 1 91 ? -7.654 -6.906 14.695 1.00 92.44 91 ARG A C 1
ATOM 714 O O . ARG A 1 91 ? -7.674 -7.074 13.477 1.00 92.44 91 ARG A O 1
ATOM 721 N N . ASP A 1 92 ? -8.446 -6.015 15.309 1.00 92.88 92 ASP A N 1
ATOM 722 C CA . ASP A 1 92 ? -9.448 -5.223 14.569 1.00 92.88 92 ASP A CA 1
ATOM 723 C C . ASP A 1 92 ? -8.861 -4.407 13.415 1.00 92.88 92 ASP A C 1
ATOM 725 O O . ASP A 1 92 ? -9.591 -4.073 12.486 1.00 92.88 92 ASP A O 1
ATOM 729 N N . ILE A 1 93 ? -7.563 -4.090 13.456 1.00 95.19 93 ILE A N 1
ATOM 730 C CA . ILE A 1 93 ? -6.902 -3.348 12.388 1.00 95.19 93 ILE A CA 1
ATOM 731 C C . ILE A 1 93 ? -7.002 -4.125 11.076 1.00 95.19 93 ILE A C 1
ATOM 733 O O . ILE A 1 93 ? -7.518 -3.597 10.095 1.00 95.19 93 ILE A O 1
ATOM 737 N N . LEU A 1 94 ? -6.605 -5.399 11.064 1.00 94.50 94 LEU A N 1
ATOM 738 C CA . LEU A 1 94 ? -6.752 -6.240 9.876 1.00 94.50 94 LEU A CA 1
ATOM 739 C C . LEU A 1 94 ? -8.213 -6.570 9.581 1.00 94.50 94 LEU A C 1
ATOM 741 O O . LEU A 1 94 ? -8.613 -6.587 8.419 1.00 94.50 94 LEU A O 1
ATOM 745 N N . GLU A 1 95 ? -9.022 -6.814 10.613 1.00 93.75 95 GLU A N 1
ATOM 746 C CA . GLU A 1 95 ? -10.425 -7.189 10.418 1.00 93.75 95 GLU A CA 1
ATOM 747 C C . GLU A 1 95 ? -11.226 -6.094 9.709 1.00 93.75 95 GLU A C 1
ATOM 749 O O . GLU A 1 95 ? -11.935 -6.371 8.738 1.00 93.75 95 GLU A O 1
ATOM 754 N N . VAL A 1 96 ? -11.086 -4.844 10.153 1.00 94.31 96 VAL A N 1
ATOM 755 C CA . VAL A 1 96 ? -11.806 -3.701 9.581 1.00 94.31 96 VAL A CA 1
ATOM 756 C C . VAL A 1 96 ? -11.208 -3.273 8.245 1.00 94.31 96 VAL A C 1
ATOM 758 O O . VAL A 1 96 ? -11.958 -2.947 7.327 1.00 94.31 96 VAL A O 1
ATOM 761 N N . LEU A 1 97 ? -9.877 -3.257 8.118 1.00 95.44 97 LEU A N 1
ATOM 762 C CA . LEU A 1 97 ? -9.234 -2.739 6.912 1.00 95.44 97 LEU A CA 1
ATOM 763 C C . LEU A 1 97 ? -9.304 -3.708 5.728 1.00 95.44 97 LEU A C 1
ATOM 765 O O . LEU A 1 97 ? -9.423 -3.241 4.596 1.00 95.44 97 LEU A O 1
ATOM 769 N N . VAL A 1 98 ? -9.206 -5.024 5.970 1.00 95.94 98 VAL A N 1
ATOM 770 C CA . VAL A 1 98 ? -9.025 -6.014 4.892 1.00 95.94 98 VAL A CA 1
ATOM 771 C C . VAL A 1 98 ? -9.848 -7.294 5.054 1.00 95.94 98 VAL A C 1
ATOM 773 O O . VAL A 1 98 ? -10.555 -7.674 4.124 1.00 95.94 98 VAL A O 1
ATOM 776 N N . LEU A 1 99 ? -9.807 -7.977 6.203 1.00 94.25 99 LEU A N 1
ATOM 777 C CA . LEU A 1 99 ? -10.323 -9.353 6.291 1.00 94.25 99 LEU A CA 1
ATOM 778 C C . LEU A 1 99 ? -11.845 -9.424 6.162 1.00 94.25 99 LEU A C 1
ATOM 780 O O . LEU A 1 99 ? -12.351 -10.357 5.542 1.00 94.25 99 LEU A O 1
ATOM 784 N N . SER A 1 100 ? -12.583 -8.440 6.689 1.00 93.25 100 SER A N 1
ATOM 785 C CA . SER A 1 100 ? -14.049 -8.399 6.579 1.00 93.25 100 SER A CA 1
ATOM 786 C C . SER A 1 100 ? -14.554 -8.439 5.132 1.00 93.25 100 SER A C 1
ATOM 788 O O . SER A 1 100 ? -15.601 -9.036 4.892 1.00 93.25 100 SER A O 1
ATOM 790 N N . TYR A 1 101 ? -13.784 -7.902 4.180 1.00 93.38 101 TYR A N 1
ATOM 791 C CA . TYR A 1 101 ? -14.094 -7.920 2.746 1.00 93.38 101 TYR A CA 1
ATOM 792 C C . TYR A 1 101 ? -13.737 -9.252 2.070 1.00 93.38 101 TYR A C 1
ATOM 794 O O . TYR A 1 101 ? -14.357 -9.635 1.082 1.00 93.38 101 TYR A O 1
ATOM 802 N N . LEU A 1 102 ? -12.767 -9.998 2.611 1.00 93.62 102 LEU A N 1
ATOM 803 C CA . LEU A 1 102 ? -12.299 -11.262 2.030 1.00 93.62 102 LEU A CA 1
ATOM 804 C C . LEU A 1 102 ? -13.043 -12.499 2.557 1.00 93.62 102 LEU A C 1
ATOM 806 O O . LEU A 1 102 ? -12.994 -13.550 1.922 1.00 93.62 102 LEU A O 1
ATOM 810 N N . ARG A 1 103 ? -13.747 -12.399 3.696 1.00 90.25 103 ARG A N 1
ATOM 811 C CA . ARG A 1 103 ? -14.383 -13.542 4.390 1.00 90.25 103 ARG A CA 1
ATOM 812 C C . ARG A 1 103 ? -15.287 -14.407 3.509 1.00 90.25 103 ARG A C 1
ATOM 814 O O . ARG A 1 103 ? -15.297 -15.619 3.687 1.00 90.25 103 ARG A O 1
ATOM 821 N N . GLY A 1 104 ? -16.036 -13.801 2.587 1.00 88.12 104 GLY A N 1
ATOM 822 C CA . GLY A 1 104 ? -16.951 -14.525 1.695 1.00 88.12 104 GLY A CA 1
ATOM 823 C C . GLY A 1 104 ? -16.276 -15.187 0.490 1.00 88.12 104 GLY A C 1
ATOM 824 O O . GLY A 1 104 ? -16.921 -15.958 -0.215 1.00 88.12 104 GLY A O 1
ATOM 825 N N . ARG A 1 105 ? -14.996 -14.880 0.222 1.00 91.44 105 ARG A N 1
ATOM 826 C CA . ARG A 1 105 ? -14.253 -15.337 -0.970 1.00 91.44 105 ARG A CA 1
ATOM 827 C C . ARG A 1 105 ? -15.004 -15.089 -2.292 1.00 91.44 105 ARG A C 1
ATOM 829 O O . ARG A 1 105 ? -14.832 -15.820 -3.262 1.00 91.44 105 ARG A O 1
ATOM 836 N N . ALA A 1 106 ? -15.816 -14.027 -2.350 1.00 89.50 106 ALA A N 1
ATOM 837 C CA . ALA A 1 106 ? -16.619 -13.664 -3.525 1.00 89.50 106 ALA A CA 1
ATOM 838 C C . ALA A 1 106 ? -15.771 -13.188 -4.729 1.00 89.50 106 ALA A C 1
ATOM 840 O O . ALA A 1 106 ? -16.275 -13.045 -5.844 1.00 89.50 106 ALA A O 1
ATOM 841 N N . TYR A 1 107 ? -14.463 -12.994 -4.527 1.00 91.31 107 TYR A N 1
ATOM 842 C CA . TYR A 1 107 ? -13.492 -12.774 -5.599 1.00 91.31 107 TYR A CA 1
ATOM 843 C C . TYR A 1 107 ? -13.212 -14.022 -6.442 1.00 91.31 107 TYR A C 1
ATOM 845 O O . TYR A 1 107 ? -12.533 -13.901 -7.455 1.00 91.31 107 TYR A O 1
ATOM 853 N N . LEU A 1 108 ? -13.687 -15.210 -6.054 1.00 90.19 108 LEU A N 1
ATOM 854 C CA . LEU A 1 108 ? -13.488 -16.446 -6.812 1.00 90.19 108 LEU A CA 1
ATOM 855 C C . LEU A 1 108 ? -14.619 -16.685 -7.816 1.00 90.19 108 LEU A C 1
ATOM 857 O O . LEU A 1 108 ? -15.795 -16.467 -7.530 1.00 90.19 108 LEU A O 1
ATOM 861 N N . SER A 1 109 ? -14.266 -17.183 -8.999 1.00 85.69 109 SER A N 1
ATOM 862 C CA . SER A 1 109 ? -15.230 -17.627 -10.003 1.00 85.69 109 SER A CA 1
ATOM 863 C C . SER A 1 109 ? -15.971 -18.889 -9.523 1.00 85.69 109 SER A C 1
ATOM 865 O O . SER A 1 109 ? -15.319 -19.818 -9.037 1.00 85.69 109 SER A O 1
ATOM 867 N N . PRO A 1 110 ? -17.304 -19.001 -9.715 1.00 72.25 110 PRO A N 1
ATOM 868 C CA . PRO A 1 110 ? -18.089 -20.175 -9.308 1.00 72.25 110 PRO A CA 1
ATOM 869 C C . PRO A 1 110 ? -17.578 -21.500 -9.893 1.00 72.25 110 PRO A C 1
ATOM 871 O O . PRO A 1 110 ? -17.746 -22.557 -9.291 1.00 72.25 110 PRO A O 1
ATOM 874 N N . SER A 1 111 ? -16.915 -21.449 -11.054 1.00 60.88 111 SER A N 1
ATOM 875 C CA . SER A 1 111 ? -16.359 -22.632 -11.722 1.00 60.88 111 SER A CA 1
ATOM 876 C C . SER A 1 111 ? -15.089 -23.182 -11.055 1.00 60.88 111 SER A C 1
ATOM 878 O O . SER A 1 111 ? -14.649 -24.273 -11.414 1.00 60.88 111 SER A O 1
ATOM 880 N N . ALA A 1 112 ? -14.495 -22.453 -10.105 1.00 54.03 112 ALA A N 1
ATOM 881 C CA . ALA A 1 112 ? -13.288 -22.863 -9.389 1.00 54.03 112 ALA A CA 1
ATOM 882 C C . ALA A 1 112 ? -13.573 -23.826 -8.223 1.00 54.03 112 ALA A C 1
ATOM 884 O O . ALA A 1 112 ? -12.658 -24.466 -7.723 1.00 54.03 112 ALA A O 1
ATOM 885 N N . ALA A 1 113 ? -14.837 -23.965 -7.802 1.00 50.59 113 ALA A N 1
ATOM 886 C CA . ALA A 1 113 ? -15.228 -24.784 -6.651 1.00 50.59 113 ALA A CA 1
ATOM 887 C C . ALA A 1 113 ? -15.272 -26.304 -6.929 1.00 50.59 113 ALA A C 1
ATOM 889 O O . ALA A 1 113 ? -15.632 -27.070 -6.039 1.00 50.59 113 ALA A O 1
ATOM 890 N N . GLY A 1 114 ? -14.946 -26.747 -8.152 1.00 48.91 114 GLY A N 1
ATOM 891 C CA . GLY A 1 114 ? -15.075 -28.148 -8.577 1.00 48.91 114 GLY A CA 1
ATOM 892 C C . GLY A 1 114 ? -13.889 -28.725 -9.352 1.00 48.91 114 GLY A C 1
ATOM 893 O O . GLY A 1 114 ? -13.997 -29.847 -9.844 1.00 48.91 114 GLY A O 1
ATOM 894 N N . VAL A 1 115 ? -12.776 -27.996 -9.488 1.00 48.16 115 VAL A N 1
ATOM 895 C CA . VAL A 1 115 ? -11.547 -28.565 -10.057 1.00 48.16 115 VAL A CA 1
ATOM 896 C C . VAL A 1 115 ? -10.641 -28.941 -8.902 1.00 48.16 115 VAL A C 1
ATOM 898 O O . VAL A 1 115 ? -10.064 -28.086 -8.240 1.00 48.16 115 VAL A O 1
ATOM 901 N N . ASP A 1 116 ? -10.613 -30.247 -8.672 1.00 43.59 116 ASP A N 1
ATOM 902 C CA . ASP A 1 116 ? -9.808 -30.937 -7.685 1.00 43.59 116 ASP A CA 1
ATOM 903 C C . ASP A 1 116 ? -8.337 -30.510 -7.734 1.00 43.59 116 ASP A C 1
ATOM 905 O O . ASP A 1 116 ? -7.764 -30.175 -8.779 1.00 43.59 116 ASP A O 1
ATOM 909 N N . ASP A 1 117 ? -7.777 -30.548 -6.542 1.00 43.97 117 ASP A N 1
ATOM 910 C CA . ASP A 1 117 ? -6.525 -30.005 -6.072 1.00 43.97 117 ASP A CA 1
ATOM 911 C C . ASP A 1 117 ? -5.331 -30.659 -6.782 1.00 43.97 117 ASP A C 1
ATOM 913 O O . ASP A 1 117 ? -4.659 -31.553 -6.266 1.00 43.97 117 ASP A O 1
ATOM 917 N N . ARG A 1 118 ? -5.031 -30.228 -8.011 1.00 41.72 118 ARG A N 1
ATOM 918 C CA . ARG A 1 118 ? -3.680 -30.414 -8.538 1.00 41.72 118 ARG A CA 1
ATOM 919 C C . ARG A 1 118 ? -2.794 -29.402 -7.832 1.00 41.72 118 ARG A C 1
ATOM 921 O O . ARG A 1 118 ? -2.503 -28.345 -8.389 1.00 41.72 118 ARG A O 1
ATOM 928 N N . HIS A 1 119 ? -2.329 -29.785 -6.641 1.00 44.00 119 HIS A N 1
ATOM 929 C CA . HIS A 1 119 ? -1.008 -29.421 -6.140 1.00 44.00 119 HIS A CA 1
ATOM 930 C C . HIS A 1 119 ? 0.010 -29.837 -7.210 1.00 44.00 119 HIS A C 1
ATOM 932 O O . HIS A 1 119 ? 0.668 -30.874 -7.145 1.00 44.00 119 HIS A O 1
ATOM 938 N N . THR A 1 120 ? 0.087 -29.049 -8.277 1.00 40.34 120 THR A N 1
ATOM 939 C CA . THR A 1 120 ? 1.326 -28.924 -9.016 1.00 40.34 120 THR A CA 1
ATOM 940 C C . THR A 1 120 ? 2.308 -28.436 -7.964 1.00 40.34 120 THR A C 1
ATOM 942 O O . THR A 1 120 ? 1.967 -27.529 -7.211 1.00 40.34 120 THR A O 1
ATOM 945 N N . GLU A 1 121 ? 3.475 -29.060 -7.854 1.00 43.56 121 GLU A N 1
ATOM 946 C CA . GLU A 1 121 ? 4.610 -28.525 -7.101 1.00 43.56 121 GLU A CA 1
ATOM 947 C C . GLU A 1 121 ? 5.015 -27.187 -7.753 1.00 43.56 121 GLU A C 1
ATOM 949 O O . GLU A 1 121 ? 5.987 -27.089 -8.499 1.00 43.56 121 GLU A O 1
ATOM 954 N N . SER A 1 122 ? 4.173 -26.167 -7.611 1.00 50.88 122 SER A N 1
ATOM 955 C CA . SER A 1 122 ? 4.383 -24.834 -8.129 1.00 50.88 122 SER A CA 1
ATOM 956 C C . SER A 1 122 ? 5.267 -24.135 -7.123 1.00 50.88 122 SER A C 1
ATOM 958 O O . SER A 1 122 ? 4.888 -23.957 -5.968 1.00 50.88 122 SER A O 1
ATOM 960 N N . ASN A 1 123 ? 6.460 -23.755 -7.567 1.00 58.22 123 ASN A N 1
ATOM 961 C CA . ASN A 1 123 ? 7.325 -22.844 -6.833 1.00 58.22 123 ASN A CA 1
ATOM 962 C C . ASN A 1 123 ? 6.659 -21.457 -6.802 1.00 58.22 123 ASN A C 1
ATOM 964 O O . ASN A 1 123 ? 7.097 -20.563 -7.528 1.00 58.22 123 ASN A O 1
ATOM 968 N N . GLU A 1 124 ? 5.612 -21.283 -5.987 1.00 63.25 124 GLU A N 1
ATOM 969 C CA . GLU A 1 124 ? 4.902 -20.008 -5.787 1.00 63.25 124 GLU A CA 1
ATOM 970 C C . GLU A 1 124 ? 5.893 -18.873 -5.467 1.00 63.25 124 GLU A C 1
ATOM 972 O O . GLU A 1 124 ? 5.762 -17.751 -5.956 1.00 63.25 124 GLU A O 1
ATOM 977 N N . ASP A 1 125 ? 6.969 -19.202 -4.746 1.00 67.56 125 ASP A N 1
ATOM 978 C CA . ASP A 1 125 ? 8.093 -18.315 -4.426 1.00 67.56 125 ASP A CA 1
ATOM 979 C C . ASP A 1 125 ? 8.750 -17.695 -5.665 1.00 67.56 125 ASP A C 1
ATOM 981 O O . ASP A 1 125 ? 9.200 -16.551 -5.646 1.00 67.56 125 ASP A O 1
ATOM 985 N N . SER A 1 126 ? 8.813 -18.435 -6.773 1.00 79.31 126 SER A N 1
ATOM 986 C CA . SER A 1 126 ? 9.451 -17.969 -8.003 1.00 79.31 126 SER A CA 1
ATOM 987 C C . SER A 1 126 ? 8.499 -17.195 -8.912 1.00 79.31 126 SER A C 1
ATOM 989 O O . SER A 1 126 ? 8.978 -16.508 -9.819 1.00 79.31 126 SER A O 1
ATOM 991 N N . ASP A 1 127 ? 7.184 -17.271 -8.710 1.00 89.62 127 ASP A N 1
ATOM 992 C CA . ASP A 1 127 ? 6.216 -16.695 -9.648 1.00 89.62 127 ASP A CA 1
ATOM 993 C C . ASP A 1 127 ? 6.300 -15.163 -9.679 1.00 89.62 127 ASP A C 1
ATOM 995 O O . ASP A 1 127 ? 6.310 -14.557 -10.755 1.00 89.62 127 ASP A O 1
ATOM 999 N N . PHE A 1 128 ? 6.501 -14.523 -8.523 1.00 93.00 128 PHE A N 1
ATOM 1000 C CA . PHE A 1 128 ? 6.751 -13.080 -8.455 1.00 93.00 128 PHE A CA 1
ATOM 1001 C C . PHE A 1 128 ? 8.086 -12.676 -9.101 1.00 93.00 128 PHE A C 1
ATOM 1003 O O . PHE A 1 128 ? 8.153 -11.648 -9.778 1.00 93.00 128 PHE A O 1
ATOM 1010 N N . LEU A 1 129 ? 9.143 -13.489 -8.980 1.00 91.50 129 LEU A N 1
ATOM 1011 C CA . LEU A 1 129 ? 10.419 -13.232 -9.668 1.00 91.50 129 LEU A CA 1
ATOM 1012 C C . LEU A 1 129 ? 10.278 -13.348 -11.193 1.00 91.50 129 LEU A C 1
ATOM 1014 O O . LEU A 1 129 ? 10.919 -12.604 -11.944 1.00 91.50 129 LEU A O 1
ATOM 1018 N N . CYS A 1 130 ? 9.426 -14.262 -11.656 1.00 92.19 130 CYS A N 1
ATOM 1019 C CA . CYS A 1 130 ? 9.138 -14.473 -13.070 1.00 92.19 130 CYS A CA 1
ATOM 1020 C C . CYS A 1 130 ? 8.354 -13.315 -13.701 1.00 92.19 130 CYS A C 1
ATOM 1022 O O . CYS A 1 130 ? 8.502 -13.090 -14.904 1.00 92.19 130 CYS A O 1
ATOM 1024 N N . LEU A 1 131 ? 7.591 -12.542 -12.914 1.00 93.12 131 LEU A N 1
ATOM 1025 C CA . LEU A 1 131 ? 6.891 -11.351 -13.410 1.00 93.12 131 LEU A CA 1
ATOM 1026 C C . LEU A 1 131 ? 7.847 -10.272 -13.921 1.00 93.12 131 LEU A C 1
ATOM 1028 O O . LEU A 1 131 ? 7.496 -9.555 -14.855 1.00 93.12 131 LEU A O 1
ATOM 1032 N N . VAL A 1 132 ? 9.038 -10.140 -13.324 1.00 92.50 132 VAL A N 1
ATOM 1033 C CA . VAL A 1 132 ? 9.991 -9.079 -13.674 1.00 92.50 132 VAL A CA 1
ATOM 1034 C C . VAL A 1 132 ? 10.681 -9.403 -15.008 1.00 92.50 132 VAL A C 1
ATOM 1036 O O . VAL A 1 132 ? 11.480 -10.352 -15.063 1.00 92.50 132 VAL A O 1
ATOM 1039 N N . PRO A 1 133 ? 10.473 -8.606 -16.075 1.00 92.50 133 PRO A N 1
ATOM 1040 C CA . PRO A 1 133 ? 11.094 -8.853 -17.373 1.00 92.50 133 PRO A CA 1
ATOM 1041 C C . PRO A 1 133 ? 12.619 -8.743 -17.318 1.00 92.50 133 PRO A C 1
ATOM 1043 O O . PRO A 1 133 ? 13.171 -7.859 -16.664 1.00 92.50 133 PRO A O 1
ATOM 1046 N N . VAL A 1 134 ? 13.323 -9.601 -18.059 1.00 90.75 134 VAL A N 1
ATOM 1047 C CA . VAL A 1 134 ? 14.800 -9.648 -18.065 1.00 90.75 134 VAL A CA 1
ATOM 1048 C C . VAL A 1 134 ? 15.423 -8.302 -18.456 1.00 90.75 134 VAL A C 1
ATOM 1050 O O . VAL A 1 134 ? 16.469 -7.934 -17.936 1.00 90.75 134 VAL A O 1
ATOM 1053 N N . GLN A 1 135 ? 14.752 -7.538 -19.319 1.00 91.00 135 GLN A N 1
ATOM 1054 C CA . GLN A 1 135 ? 15.197 -6.235 -19.818 1.00 91.00 135 GLN A CA 1
ATOM 1055 C C . GLN A 1 135 ? 15.351 -5.185 -18.712 1.00 91.00 135 GLN A C 1
ATOM 1057 O O . GLN A 1 135 ? 16.146 -4.258 -18.862 1.00 91.00 135 GLN A O 1
ATOM 1062 N N . VAL A 1 136 ? 14.580 -5.307 -17.628 1.00 91.69 136 VAL A N 1
ATOM 1063 C CA . VAL A 1 136 ? 14.577 -4.331 -16.533 1.00 91.69 136 VAL A CA 1
ATOM 1064 C C . VAL A 1 136 ? 15.330 -4.804 -15.296 1.00 91.69 136 VAL A C 1
ATOM 1066 O O . VAL A 1 136 ? 15.640 -3.980 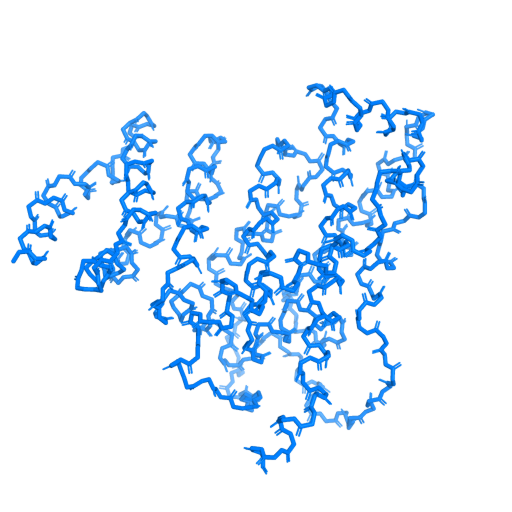-14.437 1.00 91.69 136 VAL A O 1
ATOM 1069 N N . ARG A 1 137 ? 15.694 -6.093 -15.229 1.00 91.12 137 ARG A N 1
ATOM 1070 C CA . ARG A 1 137 ? 16.500 -6.660 -14.140 1.00 91.12 137 ARG A CA 1
ATOM 1071 C C . ARG A 1 137 ? 17.858 -5.978 -14.104 1.00 91.12 137 ARG A C 1
ATOM 1073 O O . ARG A 1 137 ? 18.743 -6.288 -14.898 1.00 91.12 137 ARG A O 1
ATOM 1080 N N . SER A 1 138 ? 18.022 -5.031 -13.187 1.00 88.12 138 SER A N 1
ATOM 1081 C CA . SER A 1 138 ? 19.259 -4.248 -13.087 1.00 88.12 138 SER A CA 1
ATOM 1082 C C . SER A 1 138 ? 19.925 -4.293 -11.716 1.00 88.12 138 SER A C 1
ATOM 1084 O O . SER A 1 138 ? 21.082 -3.895 -11.622 1.00 88.12 138 SER A O 1
ATOM 1086 N N . ALA A 1 139 ? 19.285 -4.844 -10.678 1.00 83.81 139 ALA A N 1
ATOM 1087 C CA . ALA A 1 139 ? 19.943 -5.019 -9.378 1.00 83.81 139 ALA A CA 1
ATOM 1088 C C . ALA A 1 139 ? 21.127 -5.998 -9.435 1.00 83.81 139 ALA A C 1
ATOM 1090 O O . ALA A 1 139 ? 22.188 -5.726 -8.884 1.00 83.81 139 ALA A O 1
ATOM 1091 N N . GLN A 1 140 ? 20.986 -7.102 -10.178 1.00 80.31 140 GLN A N 1
ATOM 1092 C CA . GLN A 1 140 ? 22.028 -8.133 -10.319 1.00 80.31 140 GLN A CA 1
ATOM 1093 C C . GLN A 1 140 ? 23.341 -7.585 -10.906 1.00 80.31 140 GLN A C 1
ATOM 1095 O O . GLN A 1 140 ? 24.407 -8.162 -10.709 1.00 80.31 140 GLN A O 1
ATOM 1100 N N . LEU A 1 141 ? 23.274 -6.459 -11.616 1.00 81.25 141 LEU A N 1
ATOM 1101 C CA . LEU A 1 141 ? 24.423 -5.824 -12.255 1.00 81.25 141 LEU A CA 1
ATOM 1102 C C . LEU A 1 141 ? 25.227 -4.928 -11.297 1.00 81.25 141 LEU A C 1
ATOM 1104 O O . LEU A 1 141 ? 26.330 -4.516 -11.650 1.00 81.25 141 LEU A O 1
ATOM 1108 N N . LEU A 1 142 ? 24.695 -4.601 -10.113 1.00 77.25 142 LEU A N 1
ATOM 1109 C CA . LEU A 1 142 ? 25.354 -3.716 -9.146 1.00 77.25 142 LEU A CA 1
ATOM 1110 C C . LEU A 1 142 ? 26.254 -4.451 -8.143 1.00 77.25 142 LEU A C 1
ATOM 1112 O O . LEU A 1 142 ? 27.000 -3.787 -7.437 1.00 77.25 142 LEU A O 1
ATOM 1116 N N . GLN A 1 143 ? 26.232 -5.791 -8.102 1.00 66.44 143 GLN A N 1
ATOM 1117 C CA . GLN A 1 143 ? 26.922 -6.596 -7.074 1.00 66.44 143 GLN A CA 1
ATOM 1118 C C . GLN A 1 143 ? 26.563 -6.200 -5.622 1.00 66.44 143 GLN A C 1
ATOM 1120 O O . GLN A 1 143 ? 27.287 -6.532 -4.687 1.00 66.44 143 GLN A O 1
ATOM 1125 N N . GLU A 1 144 ? 25.438 -5.512 -5.419 1.00 62.97 144 GLU A N 1
ATOM 1126 C CA . GLU A 1 144 ? 24.929 -5.105 -4.110 1.00 62.97 144 GLU A CA 1
ATOM 1127 C C . GLU A 1 144 ? 23.901 -6.134 -3.636 1.00 62.97 144 GLU A C 1
ATOM 1129 O O . GLU A 1 144 ? 22.789 -6.154 -4.150 1.00 62.97 144 GLU A O 1
ATOM 1134 N N . GLY A 1 145 ? 24.279 -6.984 -2.674 1.00 63.03 145 GLY A N 1
ATOM 1135 C CA . GLY A 1 145 ? 23.367 -7.913 -1.995 1.00 63.03 145 GLY A CA 1
ATOM 1136 C C . GLY A 1 145 ? 22.815 -9.046 -2.875 1.00 63.03 145 GLY A C 1
ATOM 1137 O O . GLY A 1 145 ? 22.286 -8.851 -3.964 1.00 63.03 145 GLY A O 1
ATOM 1138 N N . GLY A 1 146 ? 22.924 -10.285 -2.397 1.00 81.44 146 GLY A N 1
ATOM 1139 C CA . GLY A 1 146 ? 22.222 -11.408 -3.022 1.00 81.44 146 GLY A CA 1
ATOM 1140 C C . GLY A 1 146 ? 20.726 -11.395 -2.698 1.00 81.44 146 GLY A C 1
ATOM 1141 O O . GLY A 1 146 ? 20.276 -10.679 -1.804 1.00 81.44 146 GLY A O 1
ATOM 1142 N N . TYR A 1 147 ? 19.966 -12.269 -3.362 1.00 85.00 147 TYR A N 1
ATOM 1143 C CA . TYR A 1 147 ? 18.566 -12.538 -3.005 1.00 85.00 147 TYR A CA 1
ATOM 1144 C C . TYR A 1 147 ? 18.397 -12.949 -1.523 1.00 85.00 147 TYR A C 1
ATOM 1146 O O . TYR A 1 147 ? 17.383 -12.641 -0.907 1.00 85.00 147 TYR A O 1
ATOM 1154 N N . GLU A 1 148 ? 19.446 -13.521 -0.922 1.00 87.50 148 GLU A N 1
ATOM 1155 C CA . GLU A 1 148 ? 19.559 -13.828 0.512 1.00 87.50 148 GLU A CA 1
ATOM 1156 C C . GLU A 1 148 ? 19.237 -12.646 1.441 1.00 87.50 148 GLU A C 1
ATOM 1158 O O . GLU A 1 148 ? 18.695 -12.857 2.523 1.00 87.50 148 GLU A O 1
ATOM 1163 N N . SER A 1 149 ? 19.526 -11.400 1.034 1.00 89.88 149 SER A N 1
ATOM 1164 C CA . SER A 1 149 ? 19.175 -10.223 1.845 1.00 89.88 149 SER A CA 1
ATOM 1165 C C . SER A 1 149 ? 17.661 -10.092 1.999 1.00 89.88 149 SER A C 1
ATOM 1167 O O . SER A 1 149 ? 17.176 -9.903 3.107 1.00 89.88 149 SER A O 1
ATOM 1169 N N . TYR A 1 150 ? 16.904 -10.283 0.913 1.00 90.94 150 TYR A N 1
ATOM 1170 C CA . 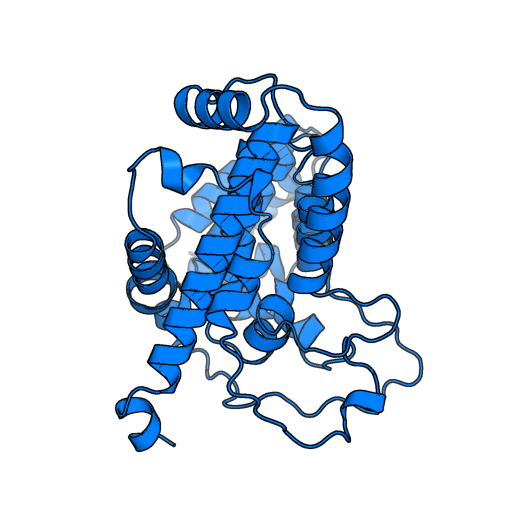TYR A 1 150 ? 15.440 -10.215 0.951 1.00 90.94 150 TYR A CA 1
ATOM 1171 C C . TYR A 1 150 ? 14.856 -11.362 1.769 1.00 90.94 150 TYR A C 1
ATOM 1173 O O . TYR A 1 150 ? 13.873 -11.164 2.471 1.00 90.94 150 TYR A O 1
ATOM 1181 N N . VAL A 1 151 ? 15.459 -12.554 1.713 1.00 90.50 151 VAL A N 1
ATOM 1182 C CA . VAL A 1 151 ? 15.041 -13.692 2.547 1.00 90.50 151 VAL A CA 1
ATOM 1183 C C . VAL A 1 151 ? 15.277 -13.390 4.030 1.00 90.50 151 VAL A C 1
ATOM 1185 O O . VAL A 1 151 ? 14.409 -13.661 4.859 1.00 90.50 151 VAL A O 1
ATOM 1188 N N . HIS A 1 152 ? 16.412 -12.779 4.379 1.00 89.38 152 HIS A N 1
ATOM 1189 C CA . HIS A 1 152 ? 16.692 -12.347 5.748 1.00 89.38 152 HIS A CA 1
ATOM 1190 C C . HIS A 1 152 ? 15.712 -11.267 6.238 1.00 89.38 152 HIS A C 1
ATOM 1192 O O . HIS A 1 152 ? 15.156 -11.381 7.336 1.00 89.38 152 HIS A O 1
ATOM 1198 N N . ASP A 1 153 ? 15.452 -10.255 5.411 1.00 89.31 153 ASP A N 1
ATOM 1199 C CA . ASP A 1 153 ? 14.501 -9.185 5.720 1.00 89.31 153 ASP A CA 1
ATOM 1200 C C . ASP A 1 153 ? 13.075 -9.745 5.854 1.00 89.31 153 ASP A C 1
ATOM 1202 O O . ASP A 1 153 ? 12.372 -9.442 6.821 1.00 89.31 153 ASP A O 1
ATOM 1206 N N . ALA A 1 154 ? 12.677 -10.664 4.968 1.00 89.31 154 ALA A N 1
ATOM 1207 C CA . ALA A 1 154 ? 11.401 -11.371 5.040 1.00 89.31 154 ALA A CA 1
ATOM 1208 C C . ALA A 1 154 ? 11.290 -12.235 6.305 1.00 89.31 154 ALA A C 1
ATOM 1210 O O . ALA A 1 154 ? 10.238 -12.255 6.939 1.00 89.31 154 ALA A O 1
ATOM 1211 N N . HIS A 1 155 ? 12.361 -12.908 6.741 1.00 88.88 155 HIS A N 1
ATOM 1212 C CA . HIS A 1 155 ? 12.369 -13.604 8.030 1.00 88.88 155 HIS A CA 1
ATOM 1213 C C . HIS A 1 155 ? 12.154 -12.647 9.204 1.00 88.88 155 HIS A C 1
ATOM 1215 O O . HIS A 1 155 ? 11.429 -12.996 10.137 1.00 88.88 155 HIS A O 1
ATOM 1221 N N . THR A 1 156 ? 12.747 -11.455 9.164 1.00 86.56 156 THR A N 1
ATOM 1222 C CA . THR A 1 156 ? 12.562 -10.439 10.207 1.00 86.56 156 THR A CA 1
ATOM 1223 C C . THR A 1 156 ? 11.110 -9.950 10.238 1.00 86.56 156 THR A C 1
ATOM 1225 O O . THR A 1 156 ? 10.464 -10.016 11.288 1.00 86.56 156 THR A O 1
ATOM 1228 N N . LEU A 1 157 ? 10.561 -9.587 9.074 1.00 85.06 157 LEU A N 1
ATOM 1229 C CA . LEU A 1 157 ? 9.184 -9.113 8.900 1.00 85.06 157 LEU A CA 1
ATOM 1230 C C . LEU A 1 157 ? 8.130 -10.177 9.267 1.00 85.06 157 LEU A C 1
ATOM 1232 O O . LEU A 1 157 ? 7.128 -9.869 9.919 1.00 85.06 157 LEU A O 1
ATOM 1236 N N . VAL A 1 158 ? 8.346 -11.434 8.861 1.00 81.75 158 VAL A N 1
ATOM 1237 C CA . VAL A 1 158 ? 7.414 -12.547 9.106 1.00 81.75 158 VAL A CA 1
ATOM 1238 C C . VAL A 1 158 ? 7.564 -13.096 10.526 1.00 81.75 158 VAL A C 1
ATOM 1240 O O . VAL A 1 158 ? 6.565 -13.169 11.234 1.00 81.75 158 VAL A O 1
ATOM 1243 N N . ARG A 1 159 ? 8.775 -13.495 10.953 1.00 71.31 159 ARG A N 1
ATOM 1244 C CA . ARG A 1 159 ? 8.996 -14.308 12.168 1.00 71.31 159 ARG A CA 1
ATOM 1245 C C . ARG A 1 159 ? 9.382 -13.502 13.407 1.00 71.31 159 ARG A C 1
ATOM 1247 O O . ARG A 1 159 ? 8.861 -13.785 14.482 1.00 71.31 159 ARG A O 1
ATOM 1254 N N . VAL A 1 160 ? 10.358 -12.595 13.292 1.00 54.09 160 VAL A N 1
ATOM 1255 C CA . VAL A 1 160 ? 11.123 -12.119 14.464 1.00 54.09 160 VAL A CA 1
ATOM 1256 C C . VAL A 1 160 ? 10.521 -10.873 15.111 1.00 54.09 160 VAL A C 1
ATOM 1258 O O . VAL A 1 160 ? 10.555 -10.785 16.337 1.00 54.09 160 VAL A O 1
ATOM 1261 N N . THR A 1 161 ? 9.947 -9.937 14.350 1.00 50.50 161 THR A N 1
ATOM 1262 C CA . THR A 1 161 ? 9.522 -8.650 14.936 1.00 50.50 161 THR A CA 1
ATOM 1263 C C . THR A 1 161 ? 8.081 -8.244 14.675 1.00 50.50 161 THR A C 1
ATOM 1265 O O . THR A 1 161 ? 7.472 -7.730 15.612 1.00 50.50 161 THR A O 1
ATOM 1268 N N . ASP A 1 162 ? 7.489 -8.541 13.514 1.00 65.94 162 ASP A N 1
ATOM 1269 C CA . ASP A 1 162 ? 6.240 -7.858 13.149 1.00 65.94 162 ASP A CA 1
ATOM 1270 C C . ASP A 1 162 ? 5.043 -8.807 13.016 1.00 65.94 162 ASP A C 1
ATOM 1272 O O . ASP A 1 162 ? 4.231 -8.909 13.923 1.00 65.94 162 ASP A O 1
ATOM 1276 N N . CYS A 1 163 ? 4.856 -9.544 11.927 1.00 77.44 163 CYS A N 1
ATOM 1277 C CA . CYS A 1 163 ? 3.500 -10.047 11.663 1.00 77.44 163 CYS A CA 1
ATOM 1278 C C . CYS A 1 163 ? 3.107 -11.305 12.463 1.00 77.44 163 CYS A C 1
ATOM 1280 O O . CYS A 1 163 ? 1.981 -11.388 12.969 1.00 77.44 163 CYS A O 1
ATOM 1282 N N . GLN A 1 164 ? 3.997 -12.297 12.592 1.00 78.38 164 GLN A N 1
ATOM 1283 C CA . GLN A 1 164 ? 3.676 -13.528 13.322 1.00 78.38 164 GLN A CA 1
ATOM 1284 C C . GLN A 1 164 ? 3.598 -13.280 14.828 1.00 78.38 164 GLN A C 1
ATOM 1286 O O . GLN A 1 164 ? 2.630 -13.716 15.438 1.00 78.38 164 GLN A O 1
ATOM 1291 N N . SER A 1 165 ? 4.555 -12.553 15.415 1.00 80.31 165 SER A N 1
ATOM 1292 C CA . SER A 1 165 ? 4.573 -12.197 16.844 1.00 80.31 165 SER A CA 1
ATOM 1293 C C . SER A 1 165 ? 3.339 -11.384 17.259 1.00 80.31 165 SER A C 1
ATOM 1295 O O . SER A 1 165 ? 2.708 -11.716 18.262 1.00 80.31 165 SER A O 1
ATOM 1297 N N . LEU A 1 166 ? 2.945 -10.376 16.467 1.00 83.19 166 LEU A N 1
ATOM 1298 C CA . LEU A 1 166 ? 1.757 -9.551 16.728 1.00 83.19 166 LEU A CA 1
ATOM 1299 C C . LEU A 1 166 ? 0.463 -10.372 16.722 1.00 83.19 166 LEU A C 1
ATOM 1301 O O . LEU A 1 166 ? -0.473 -10.033 17.444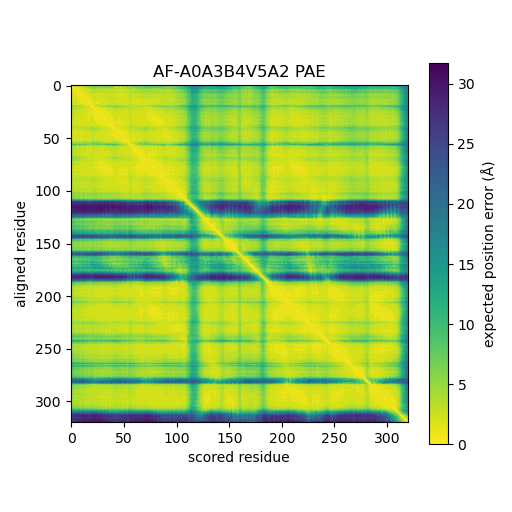 1.00 83.19 166 LEU A O 1
ATOM 1305 N N . SER A 1 167 ? 0.417 -11.436 15.914 1.00 82.19 167 SER A N 1
ATOM 1306 C CA . SER A 1 167 ? -0.795 -12.212 15.657 1.00 82.19 167 SER A CA 1
ATOM 1307 C C . SER A 1 167 ? -0.895 -13.554 16.379 1.00 82.19 167 SER A C 1
ATOM 1309 O O . SER A 1 167 ? -1.911 -14.233 16.235 1.00 82.19 167 SER A O 1
ATOM 1311 N N . GLN A 1 168 ? 0.094 -13.924 17.204 1.00 79.81 168 GLN A N 1
ATOM 1312 C CA . GLN A 1 168 ? 0.099 -15.206 17.932 1.00 79.81 168 GLN A CA 1
ATOM 1313 C C . GLN A 1 168 ? -1.165 -15.423 18.776 1.00 79.81 168 GLN A C 1
ATOM 1315 O O . GLN A 1 168 ? -1.614 -16.553 18.921 1.00 79.81 168 GLN A O 1
ATOM 1320 N N . SER A 1 169 ? -1.743 -14.350 19.322 1.00 82.00 169 SER A N 1
ATOM 1321 C CA . SER A 1 169 ? -2.930 -14.393 20.184 1.00 82.00 169 SER A CA 1
ATOM 1322 C C . SER A 1 169 ? -4.256 -14.188 19.447 1.00 82.00 169 SER A C 1
ATOM 1324 O O . SER A 1 169 ? -5.294 -14.062 20.091 1.00 82.00 169 SER A O 1
ATOM 1326 N N . TRP A 1 170 ? -4.249 -14.066 18.116 1.00 85.12 170 TRP A N 1
ATOM 1327 C CA . TRP A 1 170 ? -5.439 -13.660 17.358 1.00 85.12 170 TRP A CA 1
ATOM 1328 C C . TRP A 1 170 ? -6.337 -14.824 16.923 1.00 85.12 170 TRP A C 1
ATOM 1330 O O . TRP A 1 170 ? -7.382 -14.559 16.324 1.00 85.12 170 TRP A O 1
ATOM 1340 N N . ASP A 1 171 ? -5.978 -16.066 17.267 1.00 82.19 171 ASP A N 1
ATOM 1341 C CA . ASP A 1 171 ? -6.748 -17.292 17.008 1.00 82.19 171 ASP A CA 1
ATOM 1342 C C . ASP A 1 171 ? -7.252 -17.371 15.557 1.00 82.19 171 ASP A C 1
ATOM 1344 O O . ASP A 1 171 ? -8.454 -17.437 15.278 1.00 82.19 171 ASP A O 1
ATOM 1348 N N . TRP A 1 172 ? -6.318 -17.285 14.605 1.00 82.94 172 TRP A N 1
ATOM 1349 C CA . TRP A 1 172 ? -6.649 -17.343 13.185 1.00 82.94 172 TRP A CA 1
ATOM 1350 C C . TRP A 1 172 ? -7.273 -18.682 12.784 1.00 82.94 172 TRP A C 1
ATOM 1352 O O . TRP A 1 172 ? -6.892 -19.724 13.321 1.00 82.94 172 TRP A O 1
ATOM 1362 N N . PRO A 1 173 ? -8.204 -18.686 11.809 1.00 81.94 173 PRO A N 1
ATOM 1363 C CA . PRO A 1 173 ? -8.729 -19.935 11.286 1.00 81.94 173 PRO A CA 1
ATOM 1364 C C . PRO A 1 173 ? -7.586 -20.749 10.654 1.00 81.94 173 PRO A C 1
ATOM 1366 O O . PRO A 1 173 ? -6.792 -20.187 9.895 1.00 81.94 173 PRO A O 1
ATOM 1369 N N . PRO A 1 174 ? -7.498 -22.065 10.927 1.00 75.19 174 PRO A N 1
ATOM 1370 C CA . PRO A 1 174 ? -6.406 -22.902 10.428 1.00 75.19 174 PRO A CA 1
ATOM 1371 C C . PRO A 1 174 ? -6.503 -23.163 8.918 1.00 75.19 174 PRO A C 1
ATOM 1373 O O . PRO A 1 174 ? -5.529 -23.575 8.298 1.00 75.19 174 PRO A O 1
ATOM 1376 N N . SER A 1 175 ? -7.674 -22.938 8.317 1.00 82.69 175 SER A N 1
ATOM 1377 C CA . SER A 1 175 ? -7.948 -23.173 6.900 1.00 82.69 175 SER A CA 1
ATOM 1378 C C . SER A 1 175 ? -8.846 -22.084 6.312 1.00 82.69 175 SER A C 1
ATOM 1380 O O . SER A 1 175 ? -9.449 -21.279 7.029 1.00 82.69 175 SER A O 1
ATOM 1382 N N . LEU A 1 176 ? -8.904 -22.034 4.979 1.00 85.00 176 LEU A N 1
ATOM 1383 C CA . LEU A 1 176 ? -9.766 -21.108 4.252 1.00 85.00 176 LEU A CA 1
ATOM 1384 C C . LEU A 1 176 ? -11.245 -21.389 4.564 1.00 85.00 176 LEU A C 1
ATOM 1386 O O . LEU A 1 176 ? -11.657 -22.551 4.566 1.00 85.00 176 LEU A O 1
ATOM 1390 N N . PRO A 1 177 ? -12.074 -20.348 4.770 1.00 83.50 177 PRO A N 1
ATOM 1391 C CA . PRO A 1 177 ? -13.512 -20.544 4.868 1.00 83.50 177 PRO A CA 1
ATOM 1392 C C . PRO A 1 177 ? -14.064 -21.101 3.542 1.00 83.50 177 PRO A C 1
ATOM 1394 O O . PRO A 1 177 ? -13.502 -20.827 2.471 1.00 83.50 177 PRO A O 1
ATOM 1397 N N . PRO A 1 178 ? -15.166 -21.873 3.579 1.00 77.94 178 PRO A N 1
ATOM 1398 C CA . PRO A 1 178 ? -15.824 -22.330 2.362 1.00 77.94 178 PRO A CA 1
ATOM 1399 C C . PRO A 1 178 ? -16.271 -21.124 1.531 1.00 77.94 178 PRO A C 1
ATOM 1401 O O . PRO A 1 178 ? -16.765 -20.137 2.079 1.00 77.94 178 PRO A O 1
ATOM 1404 N N . SER A 1 179 ? -16.108 -21.200 0.211 1.00 70.81 179 SER A N 1
ATOM 1405 C CA . SER A 1 179 ? -16.607 -20.164 -0.694 1.00 70.81 179 SER A CA 1
ATOM 1406 C C . SER A 1 179 ? -18.128 -20.083 -0.564 1.00 70.81 179 SER A C 1
ATOM 1408 O O . SER A 1 179 ? -18.817 -21.089 -0.754 1.00 70.81 179 SER A O 1
ATOM 1410 N N . SER A 1 180 ? -18.675 -18.917 -0.212 1.00 62.94 180 SER A N 1
ATOM 1411 C CA . SER A 1 180 ? -20.126 -18.773 -0.088 1.00 62.94 180 SER A CA 1
ATOM 1412 C C . SER A 1 180 ? -20.761 -18.838 -1.477 1.00 62.94 180 SER A C 1
ATOM 1414 O O . SER A 1 180 ? -20.648 -17.895 -2.255 1.00 62.94 180 SER A O 1
ATOM 1416 N N . SER A 1 181 ? -21.474 -19.924 -1.783 1.00 52.09 181 SER A N 1
ATOM 1417 C CA . SER A 1 181 ? -22.279 -20.062 -3.007 1.00 52.09 181 SER A CA 1
ATOM 1418 C C . SER A 1 181 ? -23.580 -19.244 -2.967 1.00 52.09 181 SER A C 1
ATOM 1420 O O . SER A 1 181 ? -24.435 -19.393 -3.831 1.00 52.09 181 SER A O 1
ATOM 1422 N N . SER A 1 182 ? -23.774 -18.421 -1.933 1.00 46.28 182 SER A N 1
ATOM 1423 C CA . SER A 1 182 ? -25.051 -17.796 -1.575 1.00 46.28 182 SER A CA 1
ATOM 1424 C C . SER A 1 182 ? -25.159 -16.315 -1.951 1.00 46.28 182 SER A C 1
ATOM 1426 O O . SER A 1 182 ? -25.980 -15.606 -1.378 1.00 46.28 182 SER A O 1
ATOM 1428 N N . GLY A 1 183 ? -24.334 -15.840 -2.885 1.00 49.25 183 GLY A N 1
ATOM 1429 C CA . GLY A 1 183 ? -24.352 -14.464 -3.381 1.00 49.25 183 GLY A CA 1
ATOM 1430 C C . GLY A 1 183 ? -24.592 -14.403 -4.884 1.00 49.25 183 GLY A C 1
ATOM 1431 O O . GLY A 1 183 ? -23.789 -13.815 -5.600 1.00 49.25 183 GLY A O 1
ATOM 1432 N N . GLU A 1 184 ? -25.660 -15.024 -5.393 1.00 47.53 184 GLU A N 1
ATOM 1433 C CA . GLU A 1 184 ? -26.131 -14.723 -6.750 1.00 47.53 184 GLU A CA 1
ATOM 1434 C C . GLU A 1 184 ? -26.622 -13.261 -6.782 1.00 47.53 184 GLU A C 1
ATOM 1436 O O . GLU A 1 184 ? -27.799 -12.986 -6.566 1.00 47.53 184 GLU A O 1
ATOM 1441 N N . GLY A 1 185 ? -25.710 -12.304 -6.988 1.00 55.72 185 GLY A N 1
ATOM 1442 C CA . GLY A 1 185 ? -26.057 -10.912 -7.293 1.00 55.72 185 GLY A CA 1
ATOM 1443 C C . GLY A 1 185 ? -25.229 -9.808 -6.631 1.00 55.72 185 GLY A C 1
ATOM 1444 O O . GLY A 1 185 ? -25.316 -8.675 -7.097 1.00 55.72 185 GLY A O 1
ATOM 1445 N N . GLU A 1 186 ? -24.424 -10.083 -5.600 1.00 64.62 186 GLU A N 1
ATOM 1446 C CA . GLU A 1 186 ? -23.536 -9.056 -5.029 1.00 64.62 186 GLU A CA 1
ATOM 1447 C C . GLU A 1 186 ? -22.158 -9.102 -5.699 1.00 64.62 186 GLU A C 1
ATOM 1449 O O . GLU A 1 186 ? -21.434 -10.094 -5.616 1.00 64.62 186 GLU A O 1
ATOM 1454 N N . GLU A 1 187 ? -21.807 -8.018 -6.394 1.00 79.50 187 GLU A N 1
ATOM 1455 C CA . GLU A 1 187 ? -20.479 -7.834 -6.976 1.00 79.50 187 GLU A CA 1
ATOM 1456 C C . GLU A 1 187 ? -19.438 -7.742 -5.852 1.00 79.50 187 GLU A C 1
ATOM 1458 O O . GLU A 1 187 ? -19.623 -7.022 -4.866 1.00 79.50 187 GLU A O 1
ATOM 1463 N N . PHE A 1 188 ? -18.345 -8.497 -5.978 1.00 88.12 188 PHE A N 1
ATOM 1464 C CA . PHE A 1 188 ? -17.288 -8.496 -4.976 1.00 88.12 188 PHE A CA 1
ATOM 1465 C C . PHE A 1 188 ? -16.672 -7.101 -4.828 1.00 88.12 188 PHE A C 1
ATOM 1467 O O . PHE A 1 188 ? -16.294 -6.454 -5.803 1.00 88.12 188 PHE A O 1
ATOM 1474 N N . SER A 1 189 ? -16.506 -6.677 -3.577 1.00 90.81 189 SER A N 1
ATOM 1475 C CA . SER A 1 189 ? -15.734 -5.495 -3.219 1.00 90.81 189 SER A CA 1
ATOM 1476 C C . SER A 1 189 ? -14.507 -5.916 -2.428 1.00 90.81 189 SER A C 1
ATOM 1478 O O . SER A 1 189 ? -14.619 -6.453 -1.329 1.00 90.81 189 SER A O 1
ATOM 1480 N N . GLU A 1 190 ? -13.329 -5.594 -2.955 1.00 93.12 190 GLU A N 1
ATOM 1481 C CA . GLU A 1 190 ? -12.041 -5.782 -2.273 1.00 93.12 190 GLU A CA 1
ATOM 1482 C C . GLU A 1 190 ? -11.861 -4.886 -1.038 1.00 93.12 190 GLU A C 1
ATOM 1484 O O . GLU A 1 190 ? -10.890 -5.023 -0.299 1.00 93.12 190 GLU A O 1
ATOM 1489 N N . GLY A 1 191 ? -12.798 -3.967 -0.799 1.00 94.00 191 GLY A N 1
ATOM 1490 C CA . GLY A 1 191 ? -12.711 -2.976 0.260 1.00 94.00 191 GLY A CA 1
ATOM 1491 C C . GLY A 1 191 ? -11.873 -1.759 -0.130 1.00 94.00 191 GLY A C 1
ATOM 1492 O O . GLY A 1 191 ? -11.086 -1.760 -1.076 1.00 94.00 191 GLY A O 1
ATOM 1493 N N . HIS A 1 192 ? -12.059 -0.671 0.616 1.00 94.62 192 HIS A N 1
ATOM 1494 C CA . HIS A 1 192 ? -11.476 0.631 0.281 1.00 94.62 192 HIS A CA 1
ATOM 1495 C C . HIS A 1 192 ? -9.942 0.626 0.319 1.00 94.62 192 HIS A C 1
ATOM 1497 O O . HIS A 1 192 ? -9.320 1.251 -0.538 1.00 94.62 192 HIS A O 1
ATOM 1503 N N . LEU A 1 193 ? -9.329 -0.081 1.280 1.00 97.44 193 LEU A N 1
ATOM 1504 C CA . LEU A 1 193 ? -7.871 -0.116 1.394 1.00 97.44 193 LEU A CA 1
ATOM 1505 C C . LEU A 1 193 ? -7.241 -0.830 0.195 1.00 97.44 193 LEU A C 1
ATOM 1507 O O . LEU A 1 193 ? -6.419 -0.225 -0.488 1.00 97.44 193 LEU A O 1
ATOM 1511 N N . PHE A 1 194 ? -7.642 -2.071 -0.108 1.00 98.00 194 PHE A N 1
ATOM 1512 C CA . PHE A 1 194 ? -7.096 -2.777 -1.272 1.00 98.00 194 PHE A CA 1
ATOM 1513 C C . PHE A 1 194 ? -7.390 -2.048 -2.572 1.00 98.00 194 PHE A C 1
ATOM 1515 O O . PHE A 1 194 ? -6.501 -1.968 -3.414 1.00 98.00 194 PHE A O 1
ATOM 1522 N N . LYS A 1 195 ? -8.567 -1.425 -2.700 1.00 97.12 195 LYS A N 1
ATOM 1523 C CA . LYS A 1 195 ? -8.877 -0.601 -3.864 1.00 97.12 195 LYS A CA 1
ATOM 1524 C C . LYS A 1 195 ? -7.855 0.502 -4.086 1.00 97.12 195 LYS A C 1
ATOM 1526 O O . LYS A 1 195 ? -7.288 0.596 -5.171 1.00 97.12 195 LYS A O 1
ATOM 1531 N N . VAL A 1 196 ? -7.557 1.278 -3.049 1.00 97.38 196 VAL A N 1
ATOM 1532 C CA . VAL A 1 196 ? -6.559 2.349 -3.134 1.00 97.38 196 VAL A CA 1
ATOM 1533 C C . VAL A 1 196 ? -5.158 1.799 -3.398 1.00 97.38 196 VAL A C 1
ATOM 1535 O O . VAL A 1 196 ? -4.460 2.313 -4.273 1.00 97.38 196 VAL A O 1
ATOM 1538 N N . LEU A 1 197 ? -4.746 0.742 -2.690 1.00 98.50 197 LEU A N 1
ATOM 1539 C CA . LEU A 1 197 ? -3.421 0.145 -2.874 1.00 98.50 197 LEU A CA 1
ATOM 1540 C C . LEU A 1 197 ? -3.244 -0.398 -4.300 1.00 98.50 197 LEU A C 1
ATOM 1542 O O . LEU A 1 197 ? -2.212 -0.165 -4.923 1.00 98.50 197 LEU A O 1
ATOM 1546 N N . PHE A 1 198 ? -4.254 -1.065 -4.858 1.00 98.50 198 PHE A N 1
ATOM 1547 C CA . PHE A 1 198 ? -4.212 -1.615 -6.213 1.00 98.50 198 PHE A CA 1
ATOM 1548 C C . PHE A 1 198 ? -4.341 -0.540 -7.300 1.00 98.50 198 PHE A C 1
ATOM 1550 O O . PHE A 1 198 ? -3.676 -0.639 -8.333 1.00 98.50 198 PHE A O 1
ATOM 1557 N N . ASP A 1 199 ? -5.130 0.515 -7.076 1.00 97.75 199 ASP A N 1
ATOM 1558 C CA . ASP A 1 199 ? -5.219 1.665 -7.987 1.00 97.75 199 ASP A CA 1
ATOM 1559 C C . ASP A 1 199 ? -3.906 2.455 -8.034 1.00 97.75 199 ASP A C 1
ATOM 1561 O O . ASP A 1 199 ? -3.501 2.936 -9.098 1.00 97.75 199 ASP A O 1
ATOM 1565 N N . ARG A 1 200 ? -3.218 2.593 -6.894 1.00 97.81 200 ARG A N 1
ATOM 1566 C CA . ARG A 1 200 ? -1.879 3.195 -6.835 1.00 97.81 200 ARG A CA 1
ATOM 1567 C C . ARG A 1 200 ? -0.825 2.277 -7.447 1.00 97.81 200 ARG A C 1
ATOM 1569 O O . ARG A 1 200 ? -0.088 2.727 -8.316 1.00 97.81 200 ARG A O 1
ATOM 1576 N N . LEU A 1 201 ? -0.829 0.981 -7.129 1.00 98.56 201 LEU A N 1
ATOM 1577 C CA . LEU A 1 201 ? 0.096 0.011 -7.731 1.00 98.56 201 LEU A CA 1
ATOM 1578 C C . LEU A 1 201 ? -0.044 -0.024 -9.257 1.00 98.56 201 LEU A C 1
ATOM 1580 O O . LEU A 1 201 ? 0.949 -0.040 -9.979 1.00 98.56 201 LEU A O 1
ATOM 1584 N N . GLY A 1 202 ? -1.277 0.073 -9.760 1.00 98.12 202 GLY A N 1
ATOM 1585 C CA . GLY A 1 202 ? -1.573 0.203 -11.184 1.00 98.12 202 GLY A CA 1
ATOM 1586 C C . GLY A 1 202 ? -0.955 1.427 -11.873 1.00 98.12 202 GLY A C 1
ATOM 1587 O O . GLY A 1 202 ? -0.882 1.437 -13.098 1.00 98.12 202 GLY A O 1
ATOM 1588 N N . ARG A 1 203 ? -0.529 2.438 -11.105 1.00 97.31 203 ARG A N 1
ATOM 1589 C CA . ARG A 1 203 ? 0.087 3.698 -11.549 1.00 97.31 203 ARG A CA 1
ATOM 1590 C C . ARG A 1 203 ? 1.530 3.854 -11.051 1.00 97.31 203 ARG A C 1
ATOM 1592 O O . ARG A 1 203 ? 2.088 4.941 -11.165 1.00 97.31 203 ARG A O 1
ATOM 1599 N N . ILE A 1 204 ? 2.164 2.791 -10.547 1.00 97.62 204 ILE A N 1
ATOM 1600 C CA . ILE A 1 204 ? 3.512 2.845 -9.945 1.00 97.62 204 ILE A CA 1
ATOM 1601 C C . ILE A 1 204 ? 4.573 3.459 -10.883 1.00 97.62 204 ILE A C 1
ATOM 1603 O O . ILE A 1 204 ? 5.529 4.087 -10.441 1.00 97.62 204 ILE A O 1
ATOM 1607 N N . LEU A 1 205 ? 4.389 3.342 -12.202 1.00 96.69 205 LEU A N 1
ATOM 1608 C CA . LEU A 1 205 ? 5.288 3.896 -13.223 1.00 96.69 205 LEU A CA 1
ATOM 1609 C C . LEU A 1 205 ? 5.140 5.416 -13.438 1.00 96.69 205 LEU A C 1
ATOM 1611 O O . LEU A 1 205 ? 5.923 6.016 -14.174 1.00 96.69 205 LEU A O 1
ATOM 1615 N N . GLU A 1 206 ? 4.131 6.033 -12.828 1.00 95.12 206 GLU A N 1
ATOM 1616 C CA . GLU A 1 206 ? 3.743 7.438 -13.012 1.00 95.12 206 GLU A CA 1
ATOM 1617 C C . GLU A 1 206 ? 3.742 8.226 -11.695 1.00 95.12 206 GLU A C 1
ATOM 1619 O O . GLU A 1 206 ? 3.458 9.422 -11.688 1.00 95.12 206 GLU A O 1
ATOM 1624 N N . GLN A 1 207 ? 4.058 7.565 -10.581 1.00 94.19 207 GLN A N 1
ATOM 1625 C CA . GLN A 1 207 ? 3.954 8.118 -9.234 1.00 94.19 207 GLN A CA 1
ATOM 1626 C C . GLN A 1 207 ? 5.321 8.477 -8.634 1.00 94.19 207 GLN A C 1
ATOM 1628 O O . GLN A 1 207 ? 6.343 7.913 -9.041 1.00 94.19 207 GLN A O 1
ATOM 1633 N N . PRO A 1 208 ? 5.365 9.415 -7.666 1.00 94.38 208 PRO A N 1
ATOM 1634 C CA . PRO A 1 208 ? 6.590 9.750 -6.948 1.00 94.38 208 PRO A CA 1
ATOM 1635 C C . PRO A 1 208 ? 7.242 8.519 -6.318 1.00 94.38 208 PRO A C 1
ATOM 1637 O O . PRO A 1 208 ? 6.570 7.606 -5.840 1.00 94.38 208 PRO A O 1
ATOM 1640 N N . TYR A 1 209 ? 8.571 8.517 -6.282 1.00 94.81 209 TYR A N 1
ATOM 1641 C CA . TYR A 1 209 ? 9.352 7.380 -5.795 1.00 94.81 209 TYR A CA 1
ATOM 1642 C C . TYR A 1 209 ? 9.044 7.053 -4.332 1.00 94.81 209 TYR A C 1
ATOM 1644 O O . TYR A 1 209 ? 8.815 5.898 -3.991 1.00 94.81 209 TYR A O 1
ATOM 1652 N N . GLU A 1 210 ? 8.969 8.078 -3.490 1.00 95.38 210 GLU A N 1
ATOM 1653 C CA . GLU A 1 210 ? 8.699 7.961 -2.059 1.00 95.38 210 GLU A CA 1
ATOM 1654 C C . GLU A 1 210 ? 7.300 7.382 -1.804 1.00 95.38 210 GLU A C 1
ATOM 1656 O O . GLU A 1 210 ? 7.123 6.561 -0.906 1.00 95.38 210 GLU A O 1
ATOM 1661 N N . LEU A 1 211 ? 6.327 7.745 -2.648 1.00 96.69 211 LEU A N 1
ATOM 1662 C CA . LEU A 1 211 ? 4.973 7.197 -2.600 1.00 96.69 211 LEU A CA 1
ATOM 1663 C C . LEU A 1 211 ? 4.936 5.724 -2.981 1.00 96.69 211 LEU A C 1
ATOM 1665 O O . LEU A 1 211 ? 4.265 4.939 -2.314 1.00 96.69 211 LEU A O 1
ATOM 1669 N N . ASN A 1 212 ? 5.697 5.340 -4.002 1.00 97.62 212 ASN A N 1
ATOM 1670 C CA . ASN A 1 212 ? 5.819 3.943 -4.394 1.00 97.62 212 ASN A CA 1
ATOM 1671 C C . ASN A 1 212 ? 6.466 3.099 -3.291 1.00 97.62 212 ASN A C 1
ATOM 1673 O O . ASN A 1 212 ? 5.962 2.019 -3.009 1.00 97.62 212 ASN A O 1
ATOM 1677 N N . LEU A 1 213 ? 7.520 3.597 -2.632 1.00 97.62 213 LEU A N 1
ATOM 1678 C CA . LEU A 1 213 ? 8.146 2.897 -1.503 1.00 97.62 213 LEU A CA 1
ATOM 1679 C C . LEU A 1 213 ? 7.161 2.682 -0.348 1.00 97.62 213 LEU A C 1
ATOM 1681 O O . LEU A 1 213 ? 7.052 1.584 0.192 1.00 97.62 213 LEU A O 1
ATOM 1685 N N . GLN A 1 214 ? 6.418 3.728 0.014 1.00 98.19 214 GLN A N 1
ATOM 1686 C CA . GLN A 1 214 ? 5.425 3.656 1.081 1.00 98.19 214 GLN A CA 1
ATOM 1687 C C . GLN A 1 214 ? 4.273 2.700 0.732 1.00 98.19 214 GLN A C 1
ATOM 1689 O O . GLN A 1 214 ? 3.788 1.967 1.595 1.00 98.19 214 GLN A O 1
ATOM 1694 N N . LEU A 1 215 ? 3.837 2.697 -0.530 1.00 98.50 215 LEU A N 1
ATOM 1695 C CA . LEU A 1 215 ? 2.825 1.782 -1.048 1.00 98.50 215 LEU A CA 1
ATOM 1696 C C . LEU A 1 215 ? 3.279 0.320 -0.951 1.00 98.50 215 LEU A C 1
ATOM 1698 O O . LEU A 1 215 ? 2.526 -0.522 -0.456 1.00 98.50 215 LEU A O 1
ATOM 1702 N N . THR A 1 216 ? 4.491 0.015 -1.425 1.00 98.31 216 THR A N 1
ATOM 1703 C CA . THR A 1 216 ? 5.013 -1.356 -1.414 1.00 98.31 216 THR A CA 1
ATOM 1704 C C . THR A 1 216 ? 5.261 -1.839 0.007 1.00 98.31 216 THR A C 1
ATOM 1706 O O . THR A 1 216 ? 4.900 -2.968 0.304 1.00 98.31 216 THR A O 1
ATOM 1709 N N . ALA A 1 217 ? 5.716 -0.976 0.923 1.00 97.44 217 ALA A N 1
ATOM 1710 C CA . ALA A 1 217 ? 5.856 -1.320 2.341 1.00 97.44 217 ALA A CA 1
ATOM 1711 C C . ALA A 1 217 ? 4.525 -1.769 2.983 1.00 97.44 217 ALA A C 1
ATOM 1713 O O . ALA A 1 217 ? 4.479 -2.777 3.694 1.00 97.44 217 ALA A O 1
ATOM 1714 N N . VAL A 1 218 ? 3.415 -1.073 2.693 1.00 98.12 218 VAL A N 1
ATOM 1715 C CA . VAL A 1 218 ? 2.079 -1.465 3.185 1.00 98.12 218 VAL A CA 1
ATOM 1716 C C . VAL A 1 218 ? 1.659 -2.825 2.618 1.00 98.12 218 VAL A C 1
ATOM 1718 O O . VAL A 1 218 ? 1.184 -3.682 3.366 1.00 98.12 218 VAL A O 1
ATOM 1721 N N . LEU A 1 219 ? 1.845 -3.049 1.313 1.00 98.44 219 LEU A N 1
ATOM 1722 C CA . LEU A 1 219 ? 1.500 -4.319 0.665 1.00 98.44 219 LEU A CA 1
ATOM 1723 C C . LEU A 1 219 ? 2.367 -5.487 1.158 1.00 98.44 219 LEU A C 1
ATOM 1725 O O . LEU A 1 219 ? 1.831 -6.568 1.412 1.00 98.44 219 LEU A O 1
ATOM 1729 N N . SER A 1 220 ? 3.672 -5.276 1.339 1.00 97.19 220 SER A N 1
ATOM 1730 C CA . SER A 1 220 ? 4.601 -6.268 1.887 1.00 97.19 220 SER A CA 1
ATOM 1731 C C . SER A 1 220 ? 4.209 -6.651 3.314 1.00 97.19 220 SER A C 1
ATOM 1733 O O . SER A 1 220 ? 4.111 -7.838 3.629 1.00 97.19 220 SER A O 1
ATOM 1735 N N . ARG A 1 221 ? 3.849 -5.676 4.163 1.00 95.88 221 ARG A N 1
ATOM 1736 C CA . ARG A 1 221 ? 3.370 -5.967 5.524 1.00 95.88 221 ARG A CA 1
ATOM 1737 C C . ARG A 1 221 ? 2.053 -6.738 5.537 1.00 95.88 221 ARG A C 1
ATOM 1739 O O . ARG A 1 221 ? 1.935 -7.717 6.268 1.00 95.88 221 ARG A O 1
ATOM 1746 N N . LEU A 1 222 ? 1.074 -6.348 4.717 1.00 96.75 222 LEU A N 1
ATOM 1747 C CA . LEU A 1 222 ? -0.181 -7.103 4.583 1.00 96.75 222 LEU A CA 1
ATOM 1748 C C . LEU A 1 222 ? 0.074 -8.550 4.133 1.00 96.75 222 LEU A C 1
ATOM 1750 O O . LEU A 1 222 ? -0.539 -9.478 4.656 1.00 96.75 222 LEU A O 1
ATOM 1754 N N . SER A 1 223 ? 1.016 -8.743 3.212 1.00 95.94 223 SER A N 1
ATOM 1755 C CA . SER A 1 223 ? 1.413 -10.056 2.693 1.00 95.94 223 SER A CA 1
ATOM 1756 C C . SER A 1 223 ? 2.123 -10.930 3.736 1.00 95.94 223 SER A C 1
ATOM 1758 O O . SER A 1 223 ? 1.974 -12.158 3.735 1.00 95.94 223 SER A O 1
ATOM 1760 N N . ALA A 1 224 ? 2.865 -10.310 4.654 1.00 93.88 224 ALA A N 1
ATOM 1761 C CA . ALA A 1 224 ? 3.623 -10.993 5.696 1.00 93.88 224 ALA A CA 1
ATOM 1762 C C . ALA A 1 224 ? 2.752 -11.565 6.830 1.00 93.88 224 ALA A C 1
ATOM 1764 O O . ALA A 1 224 ? 3.196 -12.474 7.535 1.00 93.88 224 ALA A O 1
ATOM 1765 N N . PHE A 1 225 ? 1.500 -11.118 6.993 1.00 91.75 225 PHE A N 1
ATOM 1766 C CA . PHE A 1 225 ? 0.579 -11.738 7.950 1.00 91.75 225 PHE A CA 1
ATOM 1767 C C . PHE A 1 225 ? 0.272 -13.194 7.588 1.00 91.75 225 PHE A C 1
ATOM 1769 O O . PHE A 1 225 ? -0.065 -13.531 6.448 1.00 91.75 225 PHE A O 1
ATOM 1776 N N . ASN A 1 226 ? 0.353 -14.072 8.590 1.00 86.94 226 ASN A N 1
ATOM 1777 C CA . ASN A 1 226 ? 0.061 -15.494 8.439 1.00 86.94 226 ASN A CA 1
ATOM 1778 C C . ASN A 1 226 ? -1.448 -15.770 8.547 1.00 86.94 226 ASN A C 1
ATOM 1780 O O . ASN A 1 226 ? -1.912 -16.388 9.500 1.00 86.94 226 ASN A O 1
ATOM 1784 N N . HIS A 1 227 ? -2.218 -15.247 7.591 1.00 90.19 227 HIS A N 1
ATOM 1785 C CA . HIS A 1 227 ? -3.660 -15.464 7.494 1.00 90.19 227 HIS A CA 1
ATOM 1786 C C . HIS A 1 227 ? -4.007 -16.127 6.147 1.00 90.19 227 HIS A C 1
ATOM 1788 O O . HIS A 1 227 ? -3.629 -15.570 5.110 1.00 90.19 227 HIS A O 1
ATOM 1794 N N . PRO A 1 228 ? -4.786 -17.232 6.113 1.00 91.06 228 PRO A N 1
ATOM 1795 C CA . PRO A 1 228 ? -5.102 -17.953 4.874 1.00 91.06 228 PRO A CA 1
ATOM 1796 C C . PRO A 1 228 ? -5.711 -17.075 3.770 1.00 91.06 228 PRO A C 1
ATOM 1798 O O . PRO A 1 228 ? -5.235 -17.094 2.643 1.00 91.06 228 PRO A O 1
ATOM 1801 N N . LEU A 1 229 ? -6.701 -16.230 4.097 1.00 93.50 229 LEU A N 1
ATOM 1802 C CA . LEU A 1 229 ? -7.309 -15.298 3.125 1.00 93.50 229 LEU A CA 1
ATOM 1803 C C . LEU A 1 229 ? -6.324 -14.270 2.545 1.00 93.50 229 LEU A C 1
ATOM 1805 O O . LEU A 1 229 ? -6.431 -13.927 1.374 1.00 93.50 229 LEU A O 1
ATOM 1809 N N . LEU A 1 230 ? -5.373 -13.764 3.343 1.00 94.88 230 LEU A N 1
ATOM 1810 C CA . LEU A 1 230 ? -4.376 -12.812 2.838 1.00 94.88 230 LEU A CA 1
ATOM 1811 C C . LEU A 1 230 ? -3.381 -13.517 1.921 1.00 94.88 230 LEU A C 1
ATOM 1813 O O . LEU A 1 230 ? -3.018 -12.967 0.889 1.00 94.88 230 LEU A O 1
ATOM 1817 N N . HIS A 1 231 ? -2.977 -14.738 2.273 1.00 92.94 231 HIS A N 1
ATOM 1818 C CA . HIS A 1 231 ? -2.129 -15.548 1.408 1.00 92.94 231 HIS A CA 1
ATOM 1819 C C . HIS A 1 231 ? -2.836 -15.878 0.083 1.00 92.94 231 HIS A C 1
ATOM 1821 O O . HIS A 1 231 ? -2.274 -15.616 -0.974 1.00 92.94 231 HIS A O 1
ATOM 1827 N N . GLU A 1 232 ? -4.094 -16.328 0.117 1.00 93.88 232 GLU A N 1
ATOM 1828 C CA . GLU A 1 232 ? -4.864 -16.590 -1.103 1.00 93.88 232 GLU A CA 1
ATOM 1829 C C . GLU A 1 232 ? -5.034 -15.333 -1.972 1.00 93.88 232 GLU A C 1
ATOM 1831 O O . GLU A 1 232 ? -4.789 -15.376 -3.171 1.00 93.88 232 GLU A O 1
ATOM 1836 N N . TYR A 1 233 ? -5.434 -14.200 -1.389 1.00 96.00 233 TYR A N 1
ATOM 1837 C CA . TYR A 1 233 ? -5.779 -13.011 -2.172 1.00 96.00 233 TYR A CA 1
ATOM 1838 C C . TYR A 1 233 ? -4.560 -12.216 -2.676 1.00 96.00 233 TYR A C 1
ATOM 1840 O O . TYR A 1 233 ? -4.616 -11.592 -3.742 1.00 96.00 233 TYR A O 1
ATOM 1848 N N . LEU A 1 234 ? -3.459 -12.206 -1.913 1.00 97.00 234 LEU A N 1
ATOM 1849 C CA . LEU A 1 234 ? -2.261 -11.420 -2.234 1.00 97.00 234 LEU A CA 1
ATOM 1850 C C . LEU A 1 234 ? -1.142 -12.246 -2.867 1.00 97.00 234 LEU A C 1
ATOM 1852 O O . LEU A 1 234 ? -0.401 -11.703 -3.682 1.00 97.00 234 LEU A O 1
ATOM 1856 N N . LEU A 1 235 ? -0.998 -13.520 -2.501 1.00 95.19 235 LEU A N 1
ATOM 1857 C CA . LEU A 1 235 ? 0.204 -14.297 -2.814 1.00 95.19 235 LEU A CA 1
ATOM 1858 C C . LEU A 1 235 ? -0.041 -15.475 -3.751 1.00 95.19 235 LEU A C 1
ATOM 1860 O O . LEU A 1 235 ? 0.891 -15.845 -4.453 1.00 95.19 235 LEU A O 1
ATOM 1864 N N . ASN A 1 236 ? -1.258 -16.019 -3.822 1.00 92.31 236 ASN A N 1
ATOM 1865 C CA . ASN A 1 236 ? -1.561 -17.133 -4.719 1.00 92.31 236 ASN A CA 1
ATOM 1866 C C . ASN A 1 236 ? -1.808 -16.631 -6.164 1.00 92.31 236 ASN A C 1
ATOM 1868 O O . ASN A 1 236 ? -2.808 -15.948 -6.423 1.00 92.31 236 ASN A O 1
ATOM 1872 N N . PRO A 1 237 ? -0.935 -16.972 -7.133 1.00 91.62 237 PRO A N 1
ATOM 1873 C CA . PRO A 1 237 ? -1.065 -16.515 -8.515 1.00 91.62 237 PRO A CA 1
ATOM 1874 C C . PRO A 1 237 ? -2.090 -17.323 -9.328 1.00 91.62 237 PRO A C 1
ATOM 1876 O O . PRO A 1 237 ? -2.457 -16.921 -10.433 1.00 91.62 237 PRO A O 1
ATOM 1879 N N . TYR A 1 238 ? -2.566 -18.446 -8.788 1.00 89.88 238 TYR A N 1
ATOM 1880 C CA . TYR A 1 238 ? -3.426 -19.418 -9.461 1.00 89.88 238 TYR A CA 1
ATOM 1881 C C . TYR A 1 238 ? -4.913 -19.245 -9.138 1.00 89.88 238 TYR A C 1
ATOM 1883 O O . TYR A 1 238 ? -5.737 -20.046 -9.585 1.00 89.88 238 TYR A O 1
ATOM 1891 N N . ILE A 1 239 ? -5.295 -18.201 -8.393 1.00 89.50 239 ILE A N 1
ATOM 1892 C CA . ILE A 1 239 ? -6.704 -17.977 -8.073 1.00 89.50 239 ILE A CA 1
ATOM 1893 C C . ILE A 1 239 ? -7.514 -17.633 -9.327 1.00 89.50 239 ILE A C 1
ATOM 1895 O O . ILE A 1 239 ? -7.201 -16.722 -10.098 1.00 89.50 239 ILE A O 1
ATOM 1899 N N . HIS A 1 240 ? -8.612 -18.357 -9.519 1.00 89.38 240 HIS A N 1
ATOM 1900 C CA . HIS A 1 240 ? -9.561 -18.086 -10.589 1.00 89.38 240 HIS A CA 1
ATOM 1901 C C . HIS A 1 240 ? -10.498 -16.957 -10.170 1.00 89.38 240 HIS A C 1
ATOM 1903 O O . HIS A 1 240 ? -11.503 -17.188 -9.500 1.00 89.38 240 HIS A O 1
ATOM 1909 N N . LEU A 1 241 ? -10.158 -15.734 -10.567 1.00 91.25 241 LEU A N 1
ATOM 1910 C CA . LEU A 1 241 ? -10.923 -14.540 -10.221 1.00 91.25 241 LEU A CA 1
ATOM 1911 C C . LEU A 1 241 ? -12.315 -14.527 -10.872 1.00 91.25 241 LEU A C 1
ATOM 1913 O O . LEU A 1 241 ? -12.487 -14.931 -12.025 1.00 91.25 241 LEU A O 1
ATOM 1917 N N . SER A 1 242 ? -13.311 -14.039 -10.133 1.00 89.94 242 SER A N 1
ATOM 1918 C CA . SER A 1 242 ? -14.627 -13.687 -10.665 1.00 89.94 242 SER A CA 1
ATOM 1919 C C . SER A 1 242 ? -14.537 -12.470 -11.594 1.00 89.94 242 SER A C 1
ATOM 1921 O O . SER A 1 242 ? -13.521 -11.772 -11.657 1.00 89.94 242 SER A O 1
ATOM 1923 N N . HIS A 1 243 ? -15.600 -12.215 -12.359 1.00 84.56 243 HIS A N 1
ATOM 1924 C CA . HIS A 1 243 ? -15.652 -11.062 -13.257 1.00 84.56 243 HIS A CA 1
ATOM 1925 C C . HIS A 1 243 ? -15.430 -9.750 -12.490 1.00 84.56 243 HIS A C 1
ATOM 1927 O O . HIS A 1 243 ? -15.944 -9.590 -11.389 1.00 84.56 243 HIS A O 1
ATOM 1933 N N . CYS A 1 244 ? -14.658 -8.831 -13.079 1.00 84.25 244 CYS A N 1
ATOM 1934 C CA . CYS A 1 244 ? -14.293 -7.526 -12.504 1.00 84.25 244 CYS A CA 1
ATOM 1935 C C . CYS A 1 244 ? -13.450 -7.563 -11.213 1.00 84.25 244 CYS A C 1
ATOM 1937 O O . CYS A 1 244 ? -12.995 -6.509 -10.768 1.00 84.25 244 CYS A O 1
ATOM 1939 N N . SER A 1 245 ? -13.166 -8.742 -10.657 1.00 93.00 245 SER A N 1
ATOM 1940 C CA . SER A 1 245 ? -12.264 -8.900 -9.517 1.00 93.00 245 SER A CA 1
ATOM 1941 C C . SER A 1 245 ? -10.801 -8.828 -9.946 1.00 93.00 245 SER A C 1
ATOM 1943 O O . SER A 1 245 ? -10.429 -9.173 -11.070 1.00 93.00 245 SER A O 1
ATOM 1945 N N . ARG A 1 246 ? -9.946 -8.406 -9.017 1.00 95.38 246 ARG A N 1
ATOM 1946 C CA . ARG A 1 246 ? -8.492 -8.365 -9.182 1.00 95.38 246 ARG A CA 1
ATOM 1947 C C . ARG A 1 246 ? -7.810 -8.949 -7.952 1.00 95.38 246 ARG A C 1
ATOM 1949 O O . ARG A 1 246 ? -8.345 -8.901 -6.858 1.00 95.38 246 ARG A O 1
ATOM 1956 N N . SER A 1 247 ? -6.616 -9.480 -8.147 1.00 96.62 247 SER A N 1
ATOM 1957 C CA . SER A 1 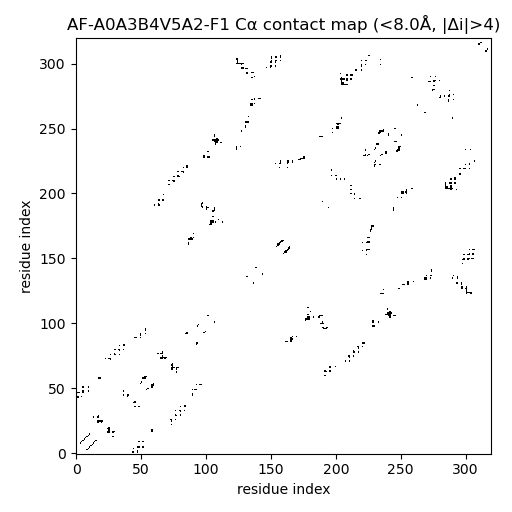247 ? -5.659 -9.854 -7.103 1.00 96.62 247 SER A CA 1
ATOM 1958 C C . SER A 1 247 ? -4.389 -9.021 -7.220 1.00 96.62 247 SER A C 1
ATOM 1960 O O . SER A 1 247 ? -4.136 -8.433 -8.281 1.00 96.62 247 SER A O 1
ATOM 1962 N N . LEU A 1 248 ? -3.545 -9.032 -6.183 1.00 98.06 248 LEU A N 1
ATOM 1963 C CA . LEU A 1 248 ? -2.224 -8.397 -6.249 1.00 98.06 248 LEU A CA 1
ATOM 1964 C C . LEU A 1 248 ? -1.436 -8.893 -7.473 1.00 98.06 248 LEU A C 1
ATOM 1966 O O . LEU A 1 248 ? -0.926 -8.086 -8.251 1.00 98.06 248 LEU A O 1
ATOM 1970 N N . PHE A 1 249 ? -1.431 -10.208 -7.705 1.00 96.69 249 PHE A N 1
ATOM 1971 C CA . PHE A 1 249 ? -0.761 -10.819 -8.852 1.00 96.69 249 PHE A CA 1
ATOM 1972 C C . PHE A 1 249 ? -1.321 -10.323 -10.197 1.00 96.69 249 PHE A C 1
ATOM 1974 O O . PHE A 1 249 ? -0.562 -9.917 -11.077 1.00 96.69 249 PHE A O 1
ATOM 1981 N N . SER A 1 250 ? -2.649 -10.257 -10.350 1.00 96.62 250 SER A N 1
ATOM 1982 C CA . SER A 1 250 ? -3.276 -9.763 -11.589 1.00 96.62 250 SER A CA 1
ATOM 1983 C C . SER A 1 250 ? -2.974 -8.282 -11.869 1.00 96.62 250 SER A C 1
ATOM 1985 O O . SER A 1 250 ? -2.789 -7.887 -13.024 1.00 96.62 250 SER A O 1
ATOM 1987 N N . VAL A 1 251 ? -2.876 -7.457 -10.817 1.00 98.25 251 VAL A N 1
ATOM 1988 C CA . VAL A 1 251 ? -2.507 -6.042 -10.935 1.00 98.25 251 VAL A CA 1
ATOM 1989 C C . VAL A 1 251 ? -1.059 -5.928 -11.397 1.00 98.25 251 VAL A C 1
ATOM 1991 O O . VAL A 1 251 ? -0.789 -5.174 -12.333 1.00 98.25 251 VAL A O 1
ATOM 1994 N N . LEU A 1 252 ? -0.150 -6.712 -10.810 1.00 98.25 252 LEU A N 1
ATOM 1995 C CA . LEU A 1 252 ? 1.254 -6.747 -11.215 1.00 98.25 252 LEU A CA 1
ATOM 1996 C C . LEU A 1 252 ? 1.418 -7.198 -12.670 1.00 98.25 252 LEU A C 1
ATOM 1998 O O . LEU A 1 252 ? 2.130 -6.528 -13.412 1.00 98.25 252 LEU A O 1
ATOM 2002 N N . ILE A 1 253 ? 0.715 -8.245 -13.126 1.00 96.75 253 ILE A N 1
ATOM 2003 C CA . ILE A 1 253 ? 0.733 -8.664 -14.542 1.00 96.75 253 ILE A CA 1
ATOM 2004 C C . ILE A 1 253 ? 0.372 -7.493 -15.462 1.00 96.75 253 ILE A C 1
ATOM 2006 O O . ILE A 1 253 ? 1.072 -7.229 -16.442 1.00 96.75 253 ILE A O 1
ATOM 2010 N N . ARG A 1 254 ? -0.706 -6.764 -15.148 1.00 97.38 254 ARG A N 1
ATOM 2011 C CA . ARG A 1 254 ? -1.149 -5.622 -15.959 1.00 97.38 254 ARG A CA 1
ATOM 2012 C C . ARG A 1 254 ? -0.102 -4.506 -15.992 1.00 97.38 254 ARG A C 1
ATOM 2014 O O . ARG A 1 254 ? 0.153 -3.954 -17.061 1.00 97.38 254 ARG A O 1
ATOM 2021 N N . VAL A 1 255 ? 0.514 -4.195 -14.850 1.00 98.19 255 VAL A N 1
ATOM 2022 C CA . VAL A 1 255 ? 1.592 -3.195 -14.753 1.00 98.19 255 VAL A CA 1
ATOM 2023 C C . VAL A 1 255 ? 2.827 -3.636 -15.540 1.00 98.19 255 VAL A C 1
ATOM 2025 O O . VAL A 1 255 ? 3.400 -2.824 -16.260 1.00 98.19 255 VAL A O 1
ATOM 2028 N N . MET A 1 256 ? 3.214 -4.912 -15.471 1.00 96.81 256 MET A N 1
ATOM 2029 C CA . MET A 1 256 ? 4.328 -5.458 -16.256 1.00 96.81 256 MET A CA 1
ATOM 2030 C C . MET A 1 256 ? 4.048 -5.399 -17.764 1.00 96.81 256 MET A C 1
ATOM 2032 O O . MET A 1 256 ? 4.943 -5.090 -18.549 1.00 96.81 256 MET A O 1
ATOM 2036 N N . GLY A 1 257 ? 2.802 -5.637 -18.183 1.00 96.81 257 GLY A N 1
ATOM 2037 C CA . GLY A 1 257 ? 2.380 -5.470 -19.575 1.00 96.81 257 GLY A CA 1
ATOM 2038 C C . GLY A 1 257 ? 2.538 -4.029 -20.072 1.00 96.81 257 GLY A C 1
ATOM 2039 O O . GLY A 1 257 ? 3.119 -3.808 -21.135 1.00 96.81 257 GLY A O 1
ATOM 2040 N N . ASP A 1 258 ? 2.079 -3.052 -19.287 1.00 96.75 258 ASP A N 1
ATOM 2041 C CA . ASP A 1 258 ? 2.236 -1.621 -19.587 1.00 96.75 258 ASP A CA 1
ATOM 2042 C C . ASP A 1 258 ? 3.716 -1.195 -19.591 1.00 96.75 258 ASP A C 1
ATOM 2044 O O . ASP A 1 258 ? 4.193 -0.559 -20.535 1.00 96.75 258 ASP A O 1
ATOM 2048 N N . LEU A 1 259 ? 4.485 -1.646 -18.595 1.00 96.75 259 LEU A N 1
ATOM 2049 C CA . LEU A 1 259 ? 5.933 -1.457 -18.521 1.00 96.75 259 LEU A CA 1
ATOM 2050 C C . LEU A 1 259 ? 6.617 -1.885 -19.823 1.00 96.75 259 LEU A C 1
ATOM 2052 O O . LEU A 1 259 ? 7.381 -1.109 -20.399 1.00 96.75 259 LEU A O 1
ATOM 2056 N N . MET A 1 260 ? 6.323 -3.096 -20.304 1.00 96.44 260 MET A N 1
ATOM 2057 C CA . MET A 1 260 ? 6.932 -3.647 -21.515 1.00 96.44 260 MET A CA 1
ATOM 2058 C C . MET A 1 260 ? 6.648 -2.811 -22.763 1.00 96.44 260 MET A C 1
ATOM 2060 O O . MET A 1 260 ? 7.502 -2.754 -23.644 1.00 96.44 260 MET A O 1
ATOM 2064 N N . GLN A 1 261 ? 5.495 -2.143 -22.848 1.00 95.00 261 GLN A N 1
ATOM 2065 C CA . GLN A 1 261 ? 5.201 -1.225 -23.952 1.00 95.00 261 GLN A CA 1
ATOM 2066 C C . GLN A 1 261 ? 5.998 0.076 -23.824 1.00 95.00 261 GLN A C 1
ATOM 2068 O O . GLN A 1 261 ? 6.600 0.542 -24.791 1.00 95.00 261 GLN A O 1
ATOM 2073 N N . ARG A 1 262 ? 6.065 0.647 -22.617 1.00 94.62 262 ARG A N 1
ATOM 2074 C CA . ARG A 1 262 ? 6.738 1.933 -22.377 1.00 94.62 262 ARG A CA 1
ATOM 2075 C C . ARG A 1 262 ? 8.252 1.856 -22.550 1.00 94.62 262 ARG A C 1
ATOM 2077 O O . ARG A 1 262 ? 8.853 2.783 -23.092 1.00 94.62 262 ARG A O 1
ATOM 2084 N N . ILE A 1 263 ? 8.886 0.756 -22.134 1.00 94.00 263 ILE A N 1
ATOM 2085 C CA . ILE A 1 263 ? 10.350 0.623 -22.226 1.00 94.00 263 ILE A CA 1
ATOM 2086 C C . ILE A 1 263 ? 10.861 0.466 -23.661 1.00 94.00 263 ILE A C 1
ATOM 2088 O O . ILE A 1 263 ? 12.030 0.753 -23.906 1.00 94.00 263 ILE A O 1
ATOM 2092 N N . GLN A 1 264 ? 10.015 0.067 -24.621 1.00 92.62 264 GLN A N 1
ATOM 2093 C CA . GLN A 1 264 ? 10.416 -0.058 -26.032 1.00 92.62 264 GLN A CA 1
ATOM 2094 C C . GLN A 1 264 ? 10.897 1.270 -26.627 1.00 92.62 264 GLN A C 1
ATOM 2096 O O . GLN A 1 264 ? 11.710 1.280 -27.548 1.00 92.62 264 GLN A O 1
ATOM 2101 N N . GLN A 1 265 ? 10.422 2.396 -26.091 1.00 90.50 265 GLN A N 1
ATOM 2102 C CA . GLN A 1 265 ? 10.790 3.736 -26.549 1.00 90.50 265 GLN A CA 1
ATOM 2103 C C . GLN A 1 265 ? 12.081 4.261 -25.895 1.00 90.50 265 GLN A C 1
ATOM 2105 O O . GLN A 1 265 ? 12.550 5.350 -26.230 1.00 90.50 265 GLN A O 1
ATOM 2110 N N . ILE A 1 266 ? 12.671 3.512 -24.958 1.00 91.62 266 ILE A N 1
ATOM 2111 C CA . ILE A 1 266 ? 13.821 3.955 -24.167 1.00 91.62 266 ILE A CA 1
ATOM 2112 C C . ILE A 1 266 ? 15.115 3.396 -24.756 1.00 91.62 266 ILE A C 1
ATOM 2114 O O . ILE A 1 266 ? 15.416 2.208 -24.653 1.00 91.62 266 ILE A O 1
ATOM 2118 N N . SER A 1 267 ? 15.943 4.282 -25.306 1.00 91.88 267 SER A N 1
ATOM 2119 C CA . SER A 1 267 ? 17.309 3.944 -25.707 1.00 91.88 267 SER A CA 1
ATOM 2120 C C . SER A 1 267 ? 18.235 3.782 -24.499 1.00 91.88 267 SER A C 1
ATOM 2122 O O . SER A 1 267 ? 18.132 4.520 -23.511 1.00 91.88 267 SER A O 1
ATOM 2124 N N . SER A 1 268 ? 19.172 2.832 -24.593 1.00 91.62 268 SER A N 1
ATOM 2125 C CA . SER A 1 268 ? 20.152 2.528 -23.536 1.00 91.62 268 SER A CA 1
ATOM 2126 C C . SER A 1 268 ? 19.496 2.260 -22.172 1.00 91.62 268 SER A C 1
ATOM 2128 O O . SER A 1 268 ? 19.945 2.767 -21.144 1.00 91.62 268 SER A O 1
ATOM 2130 N N . LEU A 1 269 ? 18.401 1.488 -22.167 1.00 92.31 269 LEU A N 1
ATOM 2131 C CA . LEU A 1 269 ? 17.587 1.205 -20.979 1.00 92.31 269 LEU A CA 1
ATOM 2132 C C . LEU A 1 269 ? 18.429 0.744 -19.782 1.00 92.31 269 LEU A C 1
ATOM 2134 O O . LEU A 1 269 ? 18.313 1.318 -18.701 1.00 92.31 269 LEU A O 1
ATOM 2138 N N . THR A 1 270 ? 19.301 -0.247 -19.985 1.00 91.25 270 THR A N 1
ATOM 2139 C CA . THR A 1 270 ? 20.150 -0.815 -18.929 1.00 91.25 270 THR A CA 1
ATOM 2140 C C . THR A 1 270 ? 21.026 0.251 -18.271 1.00 91.25 270 THR A C 1
ATOM 2142 O O . THR A 1 270 ? 20.999 0.394 -17.051 1.00 91.25 270 THR A O 1
ATOM 2145 N N . ASP A 1 271 ? 21.732 1.067 -19.059 1.00 90.25 271 ASP A N 1
ATOM 2146 C CA . ASP A 1 271 ? 22.587 2.139 -18.533 1.00 90.25 271 ASP A CA 1
ATOM 2147 C C . ASP A 1 271 ? 21.777 3.186 -17.764 1.00 90.25 271 ASP A C 1
ATOM 2149 O O . ASP A 1 271 ? 22.199 3.676 -16.714 1.00 90.25 271 ASP A O 1
ATOM 2153 N N . ARG A 1 272 ? 20.587 3.535 -18.265 1.00 91.81 272 ARG A N 1
ATOM 2154 C CA . ARG A 1 272 ? 19.700 4.490 -17.590 1.00 91.81 272 ARG A CA 1
ATOM 2155 C C . ARG A 1 272 ? 19.180 3.943 -16.265 1.00 91.81 272 ARG A C 1
ATOM 2157 O O . ARG A 1 272 ? 19.140 4.698 -15.295 1.00 91.81 272 ARG A O 1
ATOM 2164 N N . LEU A 1 273 ? 18.821 2.662 -16.196 1.00 92.06 273 LEU A N 1
ATOM 2165 C CA . LEU A 1 273 ? 18.400 2.018 -14.950 1.00 92.06 273 LEU A CA 1
ATOM 2166 C C . LEU A 1 273 ? 19.541 1.983 -13.928 1.00 92.06 273 LEU A C 1
ATOM 2168 O O . LEU A 1 273 ? 19.339 2.379 -12.782 1.00 92.06 273 LEU A O 1
ATOM 2172 N N . LEU A 1 274 ? 20.755 1.615 -14.349 1.00 90.56 274 LEU A N 1
ATOM 2173 C CA . LEU A 1 274 ? 21.938 1.623 -13.481 1.00 90.56 274 LEU A CA 1
ATOM 2174 C C . LEU A 1 274 ? 22.249 3.021 -12.941 1.00 90.56 274 LEU A C 1
ATOM 2176 O O . LEU A 1 274 ? 22.496 3.198 -11.748 1.00 90.56 274 LEU A O 1
ATOM 2180 N N . ASN A 1 275 ? 22.197 4.035 -13.804 1.00 89.38 275 ASN A N 1
ATOM 2181 C CA . ASN A 1 275 ? 22.394 5.421 -13.389 1.00 89.38 275 ASN A CA 1
ATOM 2182 C C . ASN A 1 275 ? 21.288 5.900 -12.441 1.00 89.38 275 ASN A C 1
ATOM 2184 O O . ASN A 1 275 ? 21.578 6.621 -11.486 1.00 89.38 275 ASN A O 1
ATOM 2188 N N . THR A 1 276 ? 20.040 5.489 -12.679 1.00 90.19 276 THR A N 1
ATOM 2189 C CA . THR A 1 276 ? 18.904 5.837 -11.817 1.00 90.19 276 THR A CA 1
ATOM 2190 C C . THR A 1 276 ? 19.052 5.200 -10.439 1.00 90.19 276 THR A C 1
ATOM 2192 O O . THR A 1 276 ? 18.877 5.905 -9.454 1.00 90.19 276 THR A O 1
ATOM 2195 N N . ARG A 1 277 ? 19.467 3.928 -10.347 1.00 89.56 277 ARG A N 1
ATOM 2196 C CA . ARG A 1 277 ? 19.754 3.270 -9.062 1.00 89.56 277 ARG A CA 1
A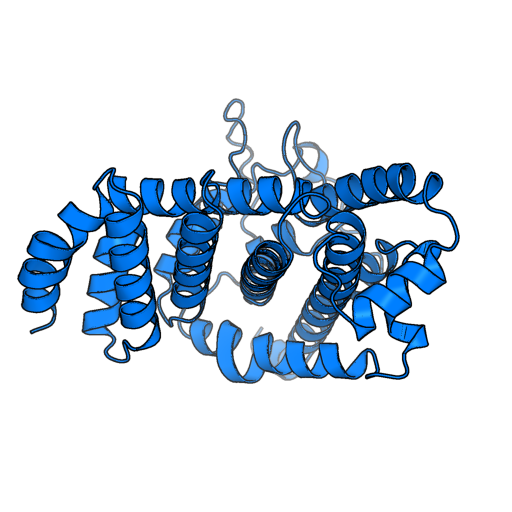TOM 2197 C C . ARG A 1 277 ? 20.845 3.990 -8.268 1.00 89.56 277 ARG A C 1
ATOM 2199 O O . ARG A 1 277 ? 20.655 4.276 -7.095 1.00 89.56 277 ARG A O 1
ATOM 2206 N N . ARG A 1 278 ? 21.955 4.357 -8.918 1.00 86.19 278 ARG A N 1
ATOM 2207 C CA . ARG A 1 278 ? 23.101 5.000 -8.244 1.00 86.19 278 ARG A CA 1
ATOM 2208 C C . ARG A 1 278 ? 22.838 6.430 -7.785 1.00 86.19 278 ARG A C 1
ATOM 2210 O O . ARG A 1 278 ? 23.471 6.891 -6.843 1.00 86.19 278 ARG A O 1
ATOM 2217 N N . ARG A 1 279 ? 22.007 7.176 -8.515 1.00 81.56 279 ARG A N 1
ATOM 2218 C CA . ARG A 1 279 ? 21.880 8.634 -8.338 1.00 81.56 279 ARG A CA 1
ATOM 2219 C C . ARG A 1 279 ? 20.485 9.095 -7.948 1.00 81.56 279 ARG A C 1
ATOM 2221 O O . ARG A 1 279 ? 20.324 10.295 -7.756 1.00 81.56 279 ARG A O 1
ATOM 2228 N N . LEU A 1 280 ? 19.504 8.188 -7.911 1.00 72.44 280 LEU A N 1
ATOM 2229 C CA . LEU A 1 280 ? 18.080 8.478 -7.723 1.00 72.44 280 LEU A CA 1
ATOM 2230 C C . LEU A 1 280 ? 17.694 9.776 -8.443 1.00 72.44 280 LEU A C 1
ATOM 2232 O O . LEU A 1 280 ? 17.288 10.749 -7.822 1.00 72.44 280 LEU A O 1
ATOM 2236 N N . LEU A 1 281 ? 17.878 9.840 -9.764 1.00 70.62 281 LEU A N 1
ATOM 2237 C CA . LEU A 1 281 ? 17.662 11.082 -10.519 1.00 70.62 281 LEU A CA 1
ATOM 2238 C C . LEU A 1 281 ? 16.177 11.483 -10.489 1.00 70.62 281 LEU A C 1
ATOM 2240 O O . LEU A 1 281 ? 15.330 10.684 -10.884 1.00 70.62 281 LEU A O 1
ATOM 2244 N N . GLU A 1 282 ? 15.870 12.703 -10.038 1.00 61.53 282 GLU A N 1
ATOM 2245 C CA . GLU A 1 282 ? 14.503 13.204 -9.759 1.00 61.53 282 GLU A CA 1
ATOM 2246 C C . GLU A 1 282 ? 13.544 13.163 -10.953 1.00 61.53 282 GLU A C 1
ATOM 2248 O O . GLU A 1 282 ? 12.355 12.923 -10.779 1.00 61.53 282 GLU A O 1
ATOM 2253 N N . TYR A 1 283 ? 14.054 13.303 -12.176 1.00 71.06 283 TYR A N 1
ATOM 2254 C CA . TYR A 1 283 ? 13.228 13.465 -13.379 1.00 71.06 283 TYR A CA 1
ATOM 2255 C C . TYR A 1 283 ? 12.833 12.152 -14.075 1.00 71.06 283 TYR A C 1
ATOM 2257 O O . TYR A 1 283 ? 12.232 12.181 -15.146 1.00 71.06 283 TYR A O 1
ATOM 2265 N N . LEU A 1 284 ? 13.202 10.991 -13.524 1.00 85.56 284 LEU A N 1
ATOM 2266 C CA . LEU A 1 284 ? 13.029 9.690 -14.184 1.00 85.56 284 LEU A CA 1
ATOM 2267 C C . LEU A 1 284 ? 11.960 8.834 -13.492 1.00 85.56 284 LEU A C 1
ATOM 2269 O O . LEU A 1 284 ? 12.231 7.691 -13.126 1.00 85.56 284 LEU A O 1
ATOM 2273 N N . THR A 1 285 ? 10.747 9.377 -13.332 1.00 92.00 285 THR A N 1
ATOM 2274 C CA . THR A 1 285 ? 9.603 8.725 -12.658 1.00 92.00 285 THR A CA 1
ATOM 2275 C C . THR A 1 285 ? 9.380 7.291 -13.127 1.00 92.00 285 THR A C 1
ATOM 2277 O O . THR A 1 285 ? 9.344 6.382 -12.305 1.00 92.00 285 THR A O 1
ATOM 2280 N N . LEU A 1 286 ? 9.352 7.069 -14.447 1.00 94.69 286 LEU A N 1
ATOM 2281 C CA . LEU A 1 286 ? 9.193 5.735 -15.024 1.00 94.69 286 LEU A CA 1
ATOM 2282 C C . LEU A 1 286 ? 10.275 4.769 -14.528 1.00 94.69 286 LEU A C 1
ATOM 2284 O O . LEU A 1 286 ? 9.946 3.710 -14.012 1.00 94.69 286 LEU A O 1
ATOM 2288 N N . LEU A 1 287 ? 11.556 5.140 -14.637 1.00 94.56 287 LEU A N 1
ATOM 2289 C CA . LEU A 1 287 ? 12.680 4.271 -14.262 1.00 94.56 287 LEU A CA 1
ATOM 2290 C C . LEU A 1 287 ? 12.758 4.033 -12.752 1.00 94.56 287 LEU A C 1
ATOM 2292 O O . LEU A 1 287 ? 13.102 2.934 -12.329 1.00 94.56 287 LEU A O 1
ATOM 2296 N N . ARG A 1 288 ? 12.404 5.036 -11.942 1.00 94.62 288 ARG A N 1
ATOM 2297 C CA . ARG A 1 288 ? 12.238 4.889 -10.491 1.00 94.62 288 ARG A CA 1
ATOM 2298 C C . ARG A 1 288 ? 11.123 3.888 -10.175 1.00 94.62 288 ARG A C 1
ATOM 2300 O O . ARG A 1 288 ? 11.344 2.989 -9.374 1.00 94.62 288 ARG A O 1
ATOM 2307 N N . GLY A 1 289 ? 9.979 3.983 -10.855 1.00 96.06 289 GLY A N 1
ATOM 2308 C CA . GLY A 1 289 ? 8.890 3.008 -10.755 1.00 96.06 289 GLY A CA 1
ATOM 2309 C C . GLY A 1 289 ? 9.315 1.596 -11.167 1.00 96.06 289 GLY A C 1
ATOM 2310 O O . GLY A 1 289 ? 8.997 0.644 -10.464 1.00 96.06 289 GLY A O 1
ATOM 2311 N N . VAL A 1 290 ? 10.103 1.454 -12.242 1.00 95.88 290 VAL A N 1
ATOM 2312 C CA . VAL A 1 290 ? 10.678 0.160 -12.662 1.00 95.88 290 VAL A CA 1
ATOM 2313 C C . VAL A 1 290 ? 11.549 -0.446 -11.565 1.00 95.88 290 VAL A C 1
ATOM 2315 O O . VAL A 1 290 ? 11.430 -1.635 -11.281 1.00 95.88 290 VAL A O 1
ATOM 2318 N N . ILE A 1 291 ? 12.417 0.365 -10.951 1.00 94.62 291 ILE A N 1
ATOM 2319 C CA . ILE A 1 291 ? 13.282 -0.083 -9.856 1.00 94.62 291 ILE A CA 1
ATOM 2320 C C . ILE A 1 291 ? 12.421 -0.566 -8.691 1.00 94.62 291 ILE A C 1
ATOM 2322 O O . ILE A 1 291 ? 12.574 -1.713 -8.293 1.00 94.62 291 ILE A O 1
ATOM 2326 N N . VAL A 1 292 ? 11.479 0.249 -8.201 1.00 96.56 292 VAL A N 1
ATOM 2327 C CA . VAL A 1 292 ? 10.614 -0.147 -7.073 1.00 96.56 292 VAL A CA 1
ATOM 2328 C C . VAL A 1 292 ? 9.842 -1.429 -7.386 1.00 96.56 292 VAL A C 1
ATOM 2330 O O . VAL A 1 292 ? 9.746 -2.304 -6.535 1.00 96.56 292 VAL A O 1
ATOM 2333 N N . LEU A 1 293 ? 9.342 -1.583 -8.613 1.00 97.00 293 LEU A N 1
ATOM 2334 C CA . LEU A 1 293 ? 8.603 -2.773 -9.020 1.00 97.00 293 LEU A CA 1
ATOM 2335 C C . LEU A 1 293 ? 9.481 -4.038 -9.044 1.00 97.00 293 LEU A C 1
ATOM 2337 O O . LEU A 1 293 ? 9.029 -5.098 -8.612 1.00 97.00 293 LEU A O 1
ATOM 2341 N N . GLU A 1 294 ? 10.729 -3.935 -9.517 1.00 95.56 294 GLU A N 1
ATOM 2342 C CA . GLU A 1 294 ? 11.706 -5.032 -9.451 1.00 95.56 294 GLU A CA 1
ATOM 2343 C C . GLU A 1 294 ? 12.003 -5.423 -7.995 1.00 95.56 294 GLU A C 1
ATOM 2345 O O . GLU A 1 294 ? 12.037 -6.612 -7.679 1.00 95.56 294 GLU A O 1
ATOM 2350 N N . GLU A 1 295 ? 12.224 -4.438 -7.122 1.00 95.19 295 GLU A N 1
ATOM 2351 C CA . GLU A 1 295 ? 12.515 -4.662 -5.700 1.00 95.19 295 GLU A CA 1
ATOM 2352 C C . GLU A 1 295 ? 11.328 -5.305 -4.972 1.00 95.19 295 GLU A C 1
ATOM 2354 O O . GLU A 1 295 ? 11.490 -6.321 -4.299 1.00 95.19 295 GLU A O 1
ATOM 2359 N N . PHE A 1 296 ? 10.120 -4.789 -5.197 1.00 97.56 296 PHE A N 1
ATOM 2360 C CA . PHE A 1 296 ? 8.895 -5.294 -4.585 1.00 97.56 296 PHE A CA 1
ATOM 2361 C C . PHE A 1 296 ? 8.589 -6.744 -4.982 1.00 97.56 296 PHE A C 1
ATOM 2363 O O . PHE A 1 296 ? 8.202 -7.547 -4.138 1.00 97.56 296 PHE A O 1
ATOM 2370 N N . CYS A 1 297 ? 8.814 -7.129 -6.243 1.00 96.88 297 CYS A N 1
ATOM 2371 C CA . CYS A 1 297 ? 8.608 -8.519 -6.665 1.00 96.88 297 CYS A CA 1
ATOM 2372 C C . CYS A 1 297 ? 9.583 -9.494 -5.979 1.00 96.88 297 CYS A C 1
ATOM 2374 O O . CYS A 1 297 ? 9.199 -10.623 -5.677 1.00 96.88 297 CYS A O 1
ATOM 2376 N N . LYS A 1 298 ? 10.829 -9.077 -5.707 1.00 94.88 298 LYS A N 1
ATOM 2377 C CA . LYS A 1 298 ? 11.785 -9.891 -4.932 1.00 94.88 298 LYS A CA 1
ATOM 2378 C C . LYS A 1 298 ? 11.370 -10.008 -3.473 1.00 94.88 298 LYS A C 1
ATOM 2380 O O . LYS A 1 298 ? 11.483 -11.090 -2.906 1.00 94.88 298 LYS A O 1
ATOM 2385 N N . GLU A 1 299 ? 10.890 -8.914 -2.890 1.00 95.44 299 GLU A N 1
ATOM 2386 C CA . GLU A 1 299 ? 10.393 -8.893 -1.517 1.00 95.44 299 GLU A CA 1
ATOM 2387 C C . GLU A 1 299 ? 9.184 -9.825 -1.352 1.00 95.44 299 GLU A C 1
ATOM 2389 O O . GLU A 1 299 ? 9.192 -10.680 -0.469 1.00 95.44 299 GLU A O 1
ATOM 2394 N N . LEU A 1 300 ? 8.191 -9.751 -2.249 1.00 96.38 300 LEU A N 1
ATOM 2395 C CA . LEU A 1 300 ? 7.042 -10.664 -2.243 1.00 96.38 300 LEU A CA 1
ATOM 2396 C C . LEU A 1 300 ? 7.476 -12.124 -2.377 1.00 96.38 300 LEU A C 1
ATOM 2398 O O . LEU A 1 300 ? 7.064 -12.947 -1.566 1.00 96.38 300 LEU A O 1
ATOM 2402 N N . ALA A 1 301 ? 8.346 -12.434 -3.342 1.00 95.12 301 ALA A N 1
ATOM 2403 C CA . ALA A 1 301 ? 8.906 -13.774 -3.511 1.00 95.12 301 ALA A CA 1
ATOM 2404 C C . ALA A 1 301 ? 9.557 -14.298 -2.219 1.00 95.12 301 ALA A C 1
ATOM 2406 O O . ALA A 1 301 ? 9.320 -15.433 -1.812 1.00 95.12 301 ALA A O 1
ATOM 2407 N N . ALA A 1 302 ? 10.342 -13.453 -1.540 1.00 94.31 302 ALA A N 1
ATOM 2408 C CA . ALA A 1 302 ? 10.991 -13.817 -0.285 1.00 94.31 302 ALA A CA 1
ATOM 2409 C C . ALA A 1 302 ? 9.976 -14.035 0.851 1.00 94.31 302 ALA A C 1
ATOM 2411 O O . ALA A 1 302 ? 10.132 -14.960 1.647 1.00 94.31 302 ALA A O 1
ATOM 2412 N N . ILE A 1 303 ? 8.908 -13.230 0.910 1.00 93.75 303 ILE A N 1
ATOM 2413 C CA . ILE A 1 303 ? 7.808 -13.416 1.865 1.00 93.75 303 ILE A 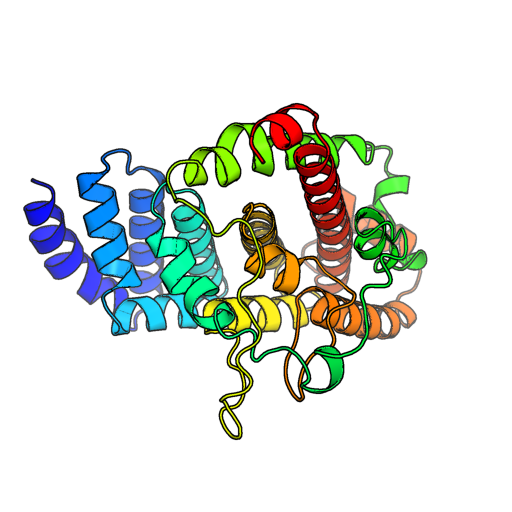CA 1
ATOM 2414 C C . ILE A 1 303 ? 7.110 -14.765 1.644 1.00 93.75 303 ILE A C 1
ATOM 2416 O O . ILE A 1 303 ? 6.870 -15.471 2.626 1.00 93.75 303 ILE A O 1
ATOM 2420 N N . VAL A 1 304 ? 6.793 -15.141 0.397 1.00 92.62 304 VAL A N 1
ATOM 2421 C CA . VAL A 1 304 ? 6.179 -16.452 0.097 1.00 92.62 304 VAL A CA 1
ATOM 2422 C C . VAL A 1 304 ? 7.115 -17.580 0.540 1.00 92.62 304 VAL A C 1
ATOM 2424 O O . VAL A 1 304 ? 6.699 -18.418 1.343 1.00 92.62 304 VAL A O 1
ATOM 2427 N N . PHE A 1 305 ? 8.399 -17.501 0.176 1.00 91.31 305 PHE A N 1
ATOM 2428 C CA . PHE A 1 305 ? 9.406 -18.508 0.520 1.00 91.31 305 PHE A CA 1
ATOM 2429 C C . PHE A 1 305 ? 9.503 -18.749 2.027 1.00 91.31 305 PHE A C 1
ATOM 2431 O O . PHE A 1 305 ? 9.450 -19.885 2.506 1.00 91.31 305 PHE A O 1
ATOM 2438 N N . VAL A 1 306 ? 9.582 -17.671 2.811 1.00 90.50 306 VAL A N 1
ATOM 2439 C CA . VAL A 1 306 ? 9.641 -17.764 4.274 1.00 90.50 306 VAL A CA 1
ATOM 2440 C C . VAL A 1 306 ? 8.363 -18.381 4.854 1.00 90.50 306 VAL A C 1
ATOM 2442 O O . VAL A 1 306 ? 8.448 -19.162 5.805 1.00 90.50 306 VAL A O 1
ATOM 2445 N N . LYS A 1 307 ? 7.185 -18.067 4.299 1.00 87.81 307 LYS A N 1
ATOM 2446 C CA . LYS A 1 307 ? 5.897 -18.620 4.754 1.00 87.81 307 LYS A CA 1
ATOM 2447 C C . LYS A 1 307 ? 5.748 -20.108 4.418 1.00 87.81 307 LYS A C 1
ATOM 2449 O O . LYS A 1 307 ? 5.228 -20.862 5.240 1.00 87.81 307 LYS A O 1
ATOM 2454 N N . LEU A 1 308 ? 6.245 -20.557 3.266 1.00 84.75 308 LEU A N 1
ATOM 2455 C CA . LEU A 1 308 ? 6.250 -21.982 2.924 1.00 84.75 308 LEU A CA 1
ATOM 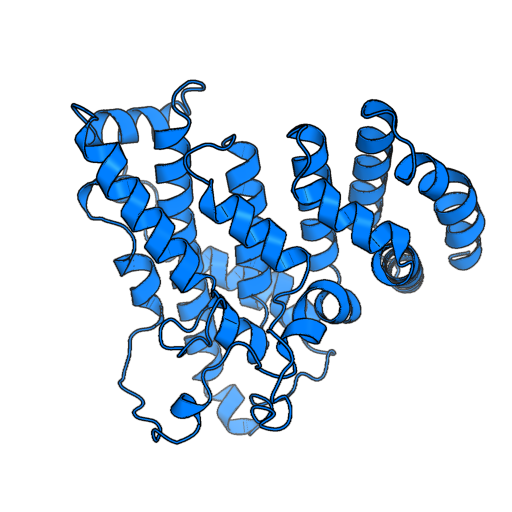2456 C C . LEU A 1 308 ? 7.163 -22.771 3.869 1.00 84.75 308 LEU A C 1
ATOM 2458 O O . LEU A 1 308 ? 6.754 -23.802 4.410 1.00 84.75 308 LEU A O 1
ATOM 2462 N N . GLN A 1 309 ? 8.352 -22.248 4.179 1.00 82.25 309 GLN A N 1
ATOM 2463 C CA . GLN A 1 309 ? 9.256 -22.904 5.125 1.00 82.25 309 GLN A CA 1
ATOM 2464 C C . GLN A 1 309 ? 8.654 -23.054 6.527 1.00 82.25 309 GLN A C 1
ATOM 2466 O O . GLN A 1 309 ? 8.779 -24.120 7.131 1.00 82.25 309 GLN A O 1
ATOM 2471 N N . THR A 1 310 ? 7.976 -22.028 7.050 1.00 71.62 310 THR A N 1
ATOM 2472 C CA . THR A 1 310 ? 7.344 -22.118 8.377 1.00 71.62 310 THR A CA 1
ATOM 2473 C C . THR A 1 310 ? 6.201 -23.129 8.402 1.00 71.62 310 THR A C 1
ATOM 2475 O O . THR A 1 310 ? 6.085 -23.867 9.383 1.00 71.62 310 THR A O 1
ATOM 2478 N N . SER A 1 311 ? 5.419 -23.240 7.323 1.00 66.06 311 SER A N 1
ATOM 2479 C CA . SER A 1 311 ? 4.360 -24.252 7.202 1.00 66.06 311 SER A CA 1
ATOM 2480 C C . SER A 1 311 ? 4.906 -25.690 7.196 1.00 66.06 311 SER A C 1
ATOM 2482 O O . SER A 1 311 ? 4.339 -26.560 7.855 1.00 66.06 311 SER A O 1
ATOM 2484 N N . SER A 1 312 ? 6.058 -25.915 6.552 1.00 56.94 312 SER A N 1
ATOM 2485 C CA . SER A 1 312 ? 6.724 -27.224 6.422 1.00 56.94 312 SER A CA 1
ATOM 2486 C C . SER A 1 312 ? 7.576 -27.659 7.628 1.00 56.94 312 SER A C 1
ATOM 2488 O O . SER A 1 312 ? 8.117 -28.767 7.639 1.00 56.94 312 SER A O 1
ATOM 2490 N N . SER A 1 313 ? 7.742 -26.799 8.638 1.00 46.38 313 SER A N 1
ATOM 2491 C CA . SER A 1 313 ? 8.598 -27.101 9.790 1.00 46.38 313 SER A CA 1
ATOM 2492 C C . SER A 1 313 ? 7.981 -28.192 10.691 1.00 46.38 313 SER A C 1
ATOM 2494 O O . SER A 1 313 ? 6.781 -28.158 10.960 1.00 46.38 313 SER A O 1
ATOM 2496 N N . PRO A 1 314 ? 8.770 -29.161 11.203 1.00 41.97 314 PRO A N 1
ATOM 2497 C CA . PRO A 1 314 ? 8.256 -30.310 11.963 1.00 41.97 314 PRO A CA 1
ATOM 2498 C C . PRO A 1 314 ? 7.554 -29.947 13.285 1.00 41.97 314 PRO A C 1
ATOM 2500 O O . PRO A 1 314 ? 6.855 -30.785 13.847 1.00 41.97 314 PRO A O 1
ATOM 2503 N N . GLU A 1 315 ? 7.688 -28.708 13.769 1.00 45.41 315 GLU A N 1
ATOM 2504 C CA . GLU A 1 315 ? 6.919 -28.202 14.914 1.00 45.41 315 GLU A CA 1
ATOM 2505 C C . GLU A 1 315 ? 5.435 -27.956 14.568 1.00 45.41 315 GLU A C 1
ATOM 2507 O O . GLU A 1 315 ? 4.586 -28.126 15.441 1.00 45.41 315 GLU A O 1
ATOM 2512 N N . SER A 1 316 ? 5.081 -27.645 13.308 1.00 43.91 316 SER A N 1
ATOM 2513 C CA . SER A 1 316 ? 3.674 -27.476 12.883 1.00 43.91 316 SER A CA 1
ATOM 2514 C C . SER A 1 316 ? 2.933 -28.821 12.775 1.00 43.91 316 SER A C 1
ATOM 2516 O O . SER A 1 316 ? 1.753 -28.926 13.116 1.00 43.91 316 SER A O 1
ATOM 2518 N N . LEU A 1 317 ? 3.656 -29.882 12.396 1.00 38.31 317 LEU A N 1
ATOM 2519 C CA . LEU A 1 317 ? 3.155 -31.258 12.283 1.00 38.31 317 LEU A CA 1
ATOM 2520 C C . LEU A 1 317 ? 2.925 -31.941 13.641 1.00 38.31 317 LEU A C 1
ATOM 2522 O O . LEU A 1 317 ? 2.254 -32.965 13.702 1.00 38.31 317 LEU A O 1
ATOM 2526 N N . MET A 1 318 ? 3.474 -31.395 14.733 1.00 37.62 318 MET A N 1
ATOM 2527 C CA . MET A 1 318 ? 3.195 -31.874 16.094 1.00 37.62 318 MET A CA 1
ATOM 2528 C C . MET A 1 318 ? 2.017 -31.153 16.768 1.00 37.62 318 MET A C 1
ATOM 2530 O O . MET A 1 318 ? 1.576 -31.597 17.828 1.00 37.62 318 MET A O 1
ATOM 2534 N N . MET A 1 319 ? 1.512 -30.058 16.185 1.00 41.78 319 MET A N 1
ATOM 2535 C CA . MET A 1 319 ? 0.371 -29.288 16.710 1.00 41.78 319 MET A CA 1
ATOM 2536 C C . MET A 1 319 ? -0.894 -29.374 15.835 1.00 41.78 319 MET A C 1
ATOM 2538 O O . MET A 1 319 ? -1.867 -28.680 16.132 1.00 41.78 319 MET A O 1
ATOM 2542 N N . SER A 1 320 ? -0.889 -30.202 14.783 1.00 36.19 320 SER A N 1
ATOM 2543 C CA . SER A 1 320 ? -2.050 -30.491 13.922 1.00 36.19 320 SER A CA 1
ATOM 2544 C C . SER A 1 320 ? -2.722 -31.819 14.262 1.00 36.19 320 SER A C 1
ATOM 2546 O O . SER A 1 320 ? -2.014 -32.774 14.652 1.00 36.19 320 SER A O 1
#

Solvent-accessible surface area (backbone atoms only — not comparable to full-atom values): 17916 Å² total; per-residue (Å²): 107,51,68,53,48,38,48,64,41,46,55,69,50,44,43,62,34,56,72,44,86,51,66,69,49,28,43,50,44,39,43,52,47,28,49,48,53,61,68,56,78,51,65,68,48,44,53,44,51,49,44,56,42,67,69,33,66,73,49,35,53,49,46,43,54,30,46,66,37,92,50,62,68,44,14,43,39,34,41,50,30,54,44,38,51,73,72,47,76,49,70,63,56,52,40,73,50,42,47,68,48,50,62,48,46,57,48,44,28,83,78,58,82,76,64,75,86,75,80,62,92,66,64,64,36,48,52,41,50,64,60,54,55,76,83,70,68,49,63,85,78,66,79,64,76,62,75,64,54,39,39,52,52,27,41,38,45,28,60,73,70,41,33,41,62,51,45,69,85,62,76,70,71,95,60,70,71,73,68,58,87,83,57,93,79,67,80,65,54,66,38,64,48,50,46,43,54,51,58,48,56,60,38,34,50,76,37,59,60,71,53,47,53,51,51,46,53,42,52,52,54,56,54,34,34,89,41,54,67,42,38,49,50,51,64,47,79,80,66,55,57,21,89,97,48,82,36,53,51,58,45,50,53,54,38,46,57,52,47,59,61,60,52,73,77,47,80,64,50,60,63,52,46,50,50,35,72,78,60,65,53,86,88,41,40,46,57,46,22,52,51,53,51,53,52,47,26,47,42,51,16,20,37,44,44,50,53,52,52,60,65,70,34,74,72,50,68,72,75,107

Foldseek 3Di:
DLVCCLVVPLPVPLVVLCVDPDPVSVLVSLQVLLVCLLPDDDPSNNVSSCCSQQVPVVNVLSLLVQCQDPDLSSVLSSLSSLLSNQQALDPVSCCRAFVVLLQQVLQFDPVVLPDDDPPPVDLLLCVLVVLQDPLLPQPVVVPPDDLVVLLVVLCCLQPNRGACVSCVPVPADPERDPNPPPDPDDDRDRHSNVVSLLVCLLCLLPDFLSSLVSSLSSLLNLCSHPHHSSCVQERDLPGHGDPPHDGVNRSSNNSSVVLVVVCVPDPPNNVVLNCCVVPVDRPRSNSSSSVSSSVSSSNSSSNVVNSVVVCPDVVVVVVD